Protein AF-A0A9W6TFZ6-F1 (afdb_monomer)

Mean predicted aligned error: 15.13 Å

InterPro domains:
  IPR000719 Protein kinase domain [PF00069] (126-249)
  IPR000719 Protein kinase domain [PS50011] (1-336)
  IPR000719 Protein kinase domain [SM00220] (88-298)
  IPR011009 Protein kinase-like domain superfamily [SSF56112] (89-309)
  IPR015661 Mitotic spindle checkpoint protein Bub1/Mad3 [PTHR14030] (100-315)

Sequence (336 aa):
MVQSSEKDSASRVDRSTTVAVSAMELDPYTFENRQKLILDRRVDWYLCSRPDAVRLHSQKLPRFPNNNPAKRKLRKPIPIKISDALTIELVGVLGAGSFAYVFSAKIIDQDRNSTEYKAVKLGIAFPEVLAVYYGIKMLRCIELLHRAQVLHGDIKPDNWLMTPGNPTLELSINQGPSYAEDFQGGDLILTDYGRSIDLSVYPDGTTFKGNCHAKGFQSVEMLTHRPWTHQIDTFAFCGTMHCMLFGKYMEVKLRRNPNGVPHWGIVGQFKRYWQVDMWKDLFDALLNVKSCSEQPSLPDLRRRLENYLLSDQGRQKVRSPLVNVASLLLTYGLLG

Organism: NCBI:txid2077276

Foldseek 3Di:
DDDDDDDDDDDPPPPPPPPPDPFDAAALLDPVNLVCVCPDVVVVVVVVVCPVPDDDDPDDDDADPPDDLVWFFDPAWDWDDLDPFWIKTFGGFPDDDPQKTWTFIWIGGNVVRDIDTDTDIQQDQADLLLLLVVLLLLLVVLVVCVVQQKDQLDQALQQKAWAFDDLVVPPDPDDDDDPRDADRLTHIDGHDSSSMDRRVVDDPPHWYFEANPPVLQGALCNVVRHTADSLSSLSSSVQRSCCNRPSDGWDKDWDADPVRDTFIDTPDDDDPPDPRVLNRVSRRQSRCQPDNVRHDDSVVNSVSSVCVCVVDVVSVPPGDPSSSSVNCNSNRRRPD

Structure (mmCIF, N/CA/C/O backbone):
data_AF-A0A9W6TFZ6-F1
#
_entry.id   AF-A0A9W6TFZ6-F1
#
loop_
_atom_site.group_PDB
_atom_site.id
_atom_site.type_symbol
_atom_site.label_atom_id
_atom_site.label_alt_id
_atom_site.label_comp_id
_atom_site.label_asym_id
_atom_site.label_entity_id
_atom_site.label_seq_id
_atom_site.pdbx_PDB_ins_code
_atom_site.Cartn_x
_atom_site.Cartn_y
_atom_site.Cartn_z
_atom_site.occupancy
_atom_site.B_iso_or_equiv
_atom_site.auth_seq_id
_atom_site.auth_comp_id
_atom_site.auth_asym_id
_atom_site.auth_atom_id
_atom_site.pdbx_PDB_model_num
ATOM 1 N N . MET A 1 1 ? -70.483 -6.709 48.011 1.00 41.25 1 MET A N 1
ATOM 2 C CA . MET A 1 1 ? -69.391 -7.656 47.713 1.00 41.25 1 MET A CA 1
ATOM 3 C C . MET A 1 1 ? -69.473 -8.001 46.234 1.00 41.25 1 MET A C 1
ATOM 5 O O . MET A 1 1 ? -70.241 -8.879 45.904 1.00 41.25 1 MET A O 1
ATOM 9 N N . VAL A 1 2 ? -68.810 -7.217 45.379 1.00 31.22 2 VAL A N 1
ATOM 10 C CA . VAL A 1 2 ? -68.238 -7.547 44.054 1.00 31.22 2 VAL A CA 1
ATOM 11 C C . VAL A 1 2 ? -67.511 -6.263 43.636 1.00 31.22 2 VAL A C 1
ATOM 13 O O . VAL A 1 2 ? -68.137 -5.231 43.417 1.00 31.22 2 VAL A O 1
ATOM 16 N N . GLN A 1 3 ? -66.181 -6.316 43.645 1.00 31.17 3 GLN A N 1
ATOM 17 C CA . GLN A 1 3 ? -65.300 -5.330 43.024 1.00 31.17 3 GLN A CA 1
ATOM 18 C C . GLN A 1 3 ? -65.291 -5.597 41.512 1.00 31.17 3 GLN A C 1
ATOM 20 O O . GLN A 1 3 ? -65.111 -6.744 41.107 1.00 31.17 3 GLN A O 1
ATOM 25 N N . SER A 1 4 ? -65.442 -4.567 40.680 1.00 31.08 4 SER A N 1
ATOM 26 C CA . SER A 1 4 ? -65.096 -4.644 39.257 1.00 31.08 4 SER A CA 1
ATOM 27 C C . SER A 1 4 ? -64.320 -3.393 38.864 1.00 31.08 4 SER A C 1
ATOM 29 O O . SER A 1 4 ? -64.865 -2.293 38.808 1.00 31.08 4 SER A O 1
ATOM 31 N N . SER A 1 5 ? -63.028 -3.617 38.667 1.00 33.06 5 SER A N 1
ATOM 32 C CA . SER A 1 5 ? -61.968 -2.689 38.301 1.00 33.06 5 SER A CA 1
ATOM 33 C C . SER A 1 5 ? -62.149 -2.083 36.909 1.00 33.06 5 SER A C 1
ATOM 35 O O . SER A 1 5 ? -62.541 -2.771 35.963 1.00 33.06 5 SER A O 1
ATOM 37 N N . GLU A 1 6 ? -61.787 -0.807 36.811 1.00 33.56 6 GLU A N 1
ATOM 38 C CA . GLU A 1 6 ? -61.659 -0.013 35.592 1.00 33.56 6 GLU A CA 1
ATOM 39 C C . GLU A 1 6 ? -60.726 -0.676 34.564 1.00 33.56 6 GLU A C 1
ATOM 41 O O . GLU A 1 6 ? -59.678 -1.235 34.893 1.00 33.56 6 GLU A O 1
ATOM 46 N N . LYS A 1 7 ? -61.137 -0.618 33.292 1.00 32.62 7 LYS A N 1
ATOM 47 C CA . LYS A 1 7 ? -60.325 -0.984 32.130 1.00 32.62 7 LYS A CA 1
ATOM 48 C C . LYS A 1 7 ? -59.479 0.221 31.728 1.00 32.62 7 LYS A C 1
ATOM 50 O O . LYS A 1 7 ? -59.990 1.097 31.038 1.00 32.62 7 LYS A O 1
ATOM 55 N N . ASP A 1 8 ? -58.195 0.197 32.065 1.00 33.81 8 ASP A N 1
ATOM 56 C CA . ASP A 1 8 ? -57.187 1.014 31.390 1.00 33.81 8 ASP A CA 1
ATOM 57 C C . ASP A 1 8 ? -56.483 0.180 30.314 1.00 33.81 8 ASP A C 1
ATOM 59 O O . ASP A 1 8 ? -55.818 -0.826 30.574 1.00 33.81 8 ASP A O 1
ATOM 63 N N . SER A 1 9 ? -56.671 0.593 29.063 1.00 34.69 9 SER A N 1
ATOM 64 C CA . SER A 1 9 ? -56.010 0.042 27.886 1.00 34.69 9 SER A CA 1
ATOM 65 C C . SER A 1 9 ? -54.592 0.605 27.767 1.00 34.69 9 SER A C 1
ATOM 67 O O . SER A 1 9 ? -54.379 1.629 27.120 1.00 34.69 9 SER A O 1
ATOM 69 N N . ALA A 1 10 ? -53.614 -0.076 28.363 1.00 33.22 10 ALA A N 1
ATOM 70 C CA . ALA A 1 10 ? -52.199 0.165 28.095 1.00 33.22 10 ALA A CA 1
ATOM 71 C C . ALA A 1 10 ? -51.698 -0.803 27.011 1.00 33.22 10 ALA A C 1
ATOM 73 O O . ALA A 1 10 ? -51.699 -2.026 27.176 1.00 33.22 10 ALA A O 1
ATOM 74 N N . SER A 1 11 ? -51.282 -0.238 25.880 1.00 33.62 11 SER A N 1
ATOM 75 C CA . SER A 1 11 ? -50.650 -0.928 24.761 1.00 33.62 11 SER A CA 1
ATOM 76 C C . SER A 1 11 ? -49.354 -1.621 25.202 1.00 33.62 11 SER A C 1
ATOM 78 O O . SER A 1 11 ? -48.378 -0.986 25.601 1.00 33.62 11 SER A O 1
ATOM 80 N N . ARG A 1 12 ? -49.323 -2.955 25.104 1.00 31.80 12 ARG A N 1
ATOM 81 C CA . ARG A 1 12 ? -48.085 -3.739 25.184 1.00 31.80 12 ARG A CA 1
ATOM 82 C C . ARG A 1 12 ? -47.253 -3.461 23.935 1.00 31.80 12 ARG A C 1
ATOM 84 O O . ARG A 1 12 ? -47.465 -4.070 22.892 1.00 31.80 12 ARG A O 1
ATOM 91 N N . VAL A 1 13 ? -46.313 -2.527 24.049 1.00 35.62 13 VAL A N 1
ATOM 92 C CA . VAL A 1 13 ? -45.173 -2.439 23.135 1.00 35.62 13 VAL A CA 1
ATOM 93 C C . VAL A 1 13 ? -44.277 -3.632 23.443 1.00 35.62 13 VAL A C 1
ATOM 95 O O . VAL A 1 13 ? -43.650 -3.698 24.501 1.00 35.62 13 VAL A O 1
ATOM 98 N N . ASP A 1 14 ? -44.282 -4.595 22.532 1.00 32.72 14 ASP A N 1
ATOM 99 C CA . ASP A 1 14 ? -43.438 -5.778 22.575 1.00 32.72 14 ASP A CA 1
ATOM 100 C C . ASP A 1 14 ? -41.975 -5.338 22.414 1.00 32.72 14 ASP A C 1
ATOM 102 O O . ASP A 1 14 ? -41.509 -5.001 21.322 1.00 32.72 14 ASP A O 1
ATOM 106 N N . ARG A 1 15 ? -41.246 -5.239 23.532 1.00 36.38 15 ARG A N 1
ATOM 107 C CA . ARG A 1 15 ? -39.793 -5.054 23.517 1.00 36.38 15 ARG A CA 1
ATOM 108 C C . ARG A 1 15 ? -39.172 -6.386 23.115 1.00 36.38 15 ARG A C 1
ATOM 110 O O . ARG A 1 15 ? -38.730 -7.155 23.962 1.00 36.38 15 ARG A O 1
ATOM 117 N N . SER A 1 16 ? -39.118 -6.620 21.807 1.00 36.44 16 SER A N 1
ATOM 118 C CA . SER A 1 16 ? -38.185 -7.561 21.199 1.00 36.44 16 SER A CA 1
ATOM 119 C C . SER A 1 16 ? -36.771 -7.118 21.566 1.00 36.44 16 SER A C 1
ATOM 121 O O . SER A 1 16 ? -36.191 -6.231 20.937 1.00 36.44 16 SER A O 1
ATOM 123 N N . THR A 1 17 ? -36.223 -7.714 22.620 1.00 35.50 17 THR A N 1
ATOM 124 C CA . THR A 1 17 ? -34.812 -7.629 22.978 1.00 35.50 17 THR A CA 1
ATOM 125 C C . THR A 1 17 ? -34.019 -8.300 21.860 1.00 35.50 17 THR A C 1
ATOM 127 O O . THR A 1 17 ? -33.779 -9.505 21.882 1.00 35.50 17 THR A O 1
ATOM 130 N N . THR A 1 18 ? -33.637 -7.530 20.842 1.00 35.88 18 THR A N 1
ATOM 131 C CA . THR A 1 18 ? -32.596 -7.927 19.895 1.00 35.88 18 THR A CA 1
ATOM 132 C C . THR A 1 18 ? -31.315 -8.109 20.694 1.00 35.88 18 THR A C 1
ATOM 134 O O . THR A 1 18 ? -30.636 -7.139 21.031 1.00 35.88 18 THR A O 1
ATOM 137 N N . VAL A 1 19 ? -31.020 -9.355 21.063 1.00 38.22 19 VAL A N 1
ATOM 138 C CA . VAL A 1 19 ? -29.718 -9.741 21.597 1.00 38.22 19 VAL A CA 1
ATOM 139 C C . VAL A 1 19 ? -28.714 -9.423 20.498 1.00 38.22 19 VAL A C 1
ATOM 141 O O . VAL A 1 19 ? -28.714 -10.068 19.451 1.00 38.22 19 VAL A O 1
ATOM 144 N N . ALA A 1 20 ? -27.915 -8.376 20.702 1.00 38.22 20 ALA A N 1
ATOM 145 C CA . ALA A 1 20 ? -26.808 -8.052 19.820 1.00 38.22 20 ALA A CA 1
ATOM 146 C C . ALA A 1 20 ? -25.883 -9.271 19.787 1.00 38.22 20 ALA A C 1
ATOM 148 O O . ALA A 1 20 ? -25.256 -9.612 20.792 1.00 38.22 20 ALA A O 1
ATOM 149 N N . VAL A 1 21 ? -25.861 -9.968 18.652 1.00 39.66 21 VAL A N 1
ATOM 150 C CA . VAL A 1 21 ? -24.919 -11.057 18.417 1.00 39.66 21 VAL A CA 1
ATOM 151 C C . VAL A 1 21 ? -23.529 -10.438 18.530 1.00 39.66 21 VAL A C 1
ATOM 153 O O . VAL A 1 21 ? -23.184 -9.540 17.764 1.00 39.66 21 VAL A O 1
ATOM 156 N N . SER A 1 22 ? -22.769 -10.855 19.545 1.00 44.56 22 SER A N 1
ATOM 157 C CA . SER A 1 22 ? -21.373 -10.454 19.719 1.00 44.56 22 SER A CA 1
ATOM 158 C C . SER A 1 22 ? -20.637 -10.702 18.410 1.00 44.56 22 SER A C 1
ATOM 160 O O . SER A 1 22 ? -20.640 -11.836 17.928 1.00 44.56 22 SER A O 1
ATOM 162 N N . ALA A 1 23 ? -20.015 -9.662 17.847 1.00 47.59 23 ALA A N 1
ATOM 163 C CA . ALA A 1 23 ? -19.162 -9.803 16.675 1.00 47.59 23 ALA A CA 1
ATOM 164 C C . ALA A 1 23 ? -18.163 -10.941 16.930 1.00 47.59 23 ALA A C 1
ATOM 166 O O . ALA A 1 23 ? -17.512 -10.988 17.977 1.00 47.59 23 ALA A O 1
ATOM 167 N N . MET A 1 24 ? -18.114 -11.909 16.017 1.00 51.06 24 MET A N 1
ATOM 168 C CA . MET A 1 24 ? -17.231 -13.060 16.143 1.00 51.06 24 MET A CA 1
ATOM 169 C C . MET A 1 24 ? -15.790 -12.567 15.953 1.00 51.06 24 MET A C 1
ATOM 171 O O . MET A 1 24 ? -15.443 -12.111 14.868 1.00 51.06 24 MET A O 1
ATOM 175 N N . GLU A 1 25 ? -14.969 -12.599 17.007 1.00 56.62 25 GLU A N 1
ATOM 176 C CA . GLU A 1 25 ? -13.542 -12.256 16.933 1.00 56.62 25 GLU A CA 1
ATOM 177 C C . GLU A 1 25 ? -12.740 -13.505 16.532 1.00 56.62 25 GLU A C 1
ATOM 179 O O . GLU A 1 25 ? -12.738 -14.509 17.246 1.00 56.62 25 GLU A O 1
ATOM 184 N N . LEU A 1 26 ? -12.050 -13.454 15.389 1.00 66.94 26 LEU A N 1
ATOM 185 C CA . LEU A 1 26 ? -11.209 -14.546 14.881 1.00 66.94 26 LEU A CA 1
ATOM 186 C C . LEU A 1 26 ? -9.767 -14.071 14.657 1.00 66.94 26 LEU A C 1
ATOM 188 O O . LEU A 1 26 ? -9.549 -12.957 14.179 1.00 66.94 26 LEU A O 1
ATOM 192 N N . ASP A 1 27 ? -8.791 -14.936 14.955 1.00 70.06 27 ASP A N 1
ATOM 193 C CA . ASP A 1 27 ? -7.376 -14.718 14.621 1.00 70.06 27 ASP A CA 1
ATOM 194 C C . ASP A 1 27 ? -6.969 -15.574 13.403 1.00 70.06 27 ASP A C 1
ATOM 196 O O . ASP A 1 27 ? -6.752 -16.787 13.540 1.00 70.06 27 ASP A O 1
ATOM 200 N N . PRO A 1 28 ? -6.848 -14.981 12.200 1.00 61.31 28 PRO A N 1
ATOM 201 C CA . PRO A 1 28 ? -6.508 -15.710 10.977 1.00 61.31 28 PRO A CA 1
ATOM 202 C C . PRO A 1 28 ? -5.023 -16.107 10.895 1.00 61.31 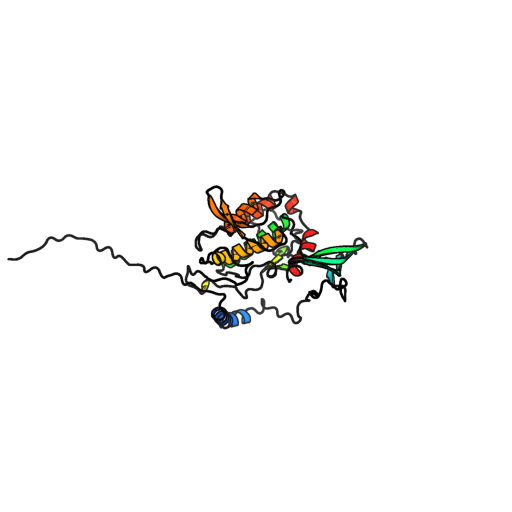28 PRO A C 1
ATOM 204 O O . PRO A 1 28 ? -4.619 -16.823 9.977 1.00 61.31 28 PRO A O 1
ATOM 207 N N . TYR A 1 29 ? -4.181 -15.654 11.830 1.00 65.50 29 TYR A N 1
ATOM 208 C CA . TYR A 1 29 ? -2.749 -15.960 11.846 1.00 65.50 29 TYR A CA 1
ATOM 209 C C . TYR A 1 29 ? -2.400 -17.209 12.654 1.00 65.50 29 TYR A C 1
ATOM 211 O O . TYR A 1 29 ? -1.262 -17.675 12.572 1.00 65.50 29 TYR A O 1
ATOM 219 N N . THR A 1 30 ? -3.365 -17.793 13.366 1.00 71.38 30 THR A N 1
ATOM 220 C CA . THR A 1 30 ? -3.173 -19.071 14.064 1.00 71.38 30 THR A CA 1
ATOM 221 C C . THR A 1 30 ? -2.958 -20.221 13.080 1.00 71.38 30 THR A C 1
ATOM 223 O O . THR A 1 30 ? -3.511 -20.248 11.973 1.00 71.38 30 THR A O 1
ATOM 226 N N . PHE A 1 31 ? -2.133 -21.189 13.484 1.00 68.94 31 PHE A N 1
ATOM 227 C CA . PHE A 1 31 ? -1.835 -22.367 12.673 1.00 68.94 31 PHE A CA 1
ATOM 228 C C . PHE A 1 31 ? -3.111 -23.159 12.359 1.00 68.94 31 PHE A C 1
ATOM 230 O O . PHE A 1 31 ? -3.343 -23.525 11.207 1.00 68.94 31 PHE A O 1
ATOM 237 N N . GLU A 1 32 ? -3.973 -23.351 13.359 1.00 70.75 32 GLU A N 1
ATOM 238 C CA . GLU A 1 32 ? -5.215 -24.111 13.243 1.00 70.75 32 GLU A CA 1
ATOM 239 C C . GLU A 1 32 ? -6.179 -23.492 12.222 1.00 70.75 32 GLU A C 1
ATOM 241 O O . GLU A 1 32 ? -6.766 -24.214 11.412 1.00 70.75 32 GLU A O 1
ATOM 246 N N . ASN A 1 33 ? -6.329 -22.162 12.215 1.00 68.69 33 ASN A N 1
ATOM 247 C CA . ASN A 1 33 ? -7.222 -21.491 11.268 1.00 68.69 33 ASN A CA 1
ATOM 248 C C . ASN A 1 33 ? -6.676 -21.548 9.839 1.00 68.69 33 ASN A C 1
ATOM 250 O O . ASN A 1 33 ? -7.433 -21.825 8.908 1.00 68.69 33 ASN A O 1
ATOM 254 N N . ARG A 1 34 ? -5.360 -21.384 9.655 1.00 66.69 34 ARG A N 1
ATOM 255 C CA . ARG A 1 34 ? -4.724 -21.529 8.335 1.00 66.69 34 ARG A CA 1
ATOM 256 C C . ARG A 1 34 ? -4.835 -22.944 7.788 1.00 66.69 34 ARG A C 1
ATOM 258 O O . ARG A 1 34 ? -5.139 -23.119 6.612 1.00 66.69 34 ARG A O 1
ATOM 265 N N . GLN A 1 35 ? -4.614 -23.950 8.632 1.00 69.50 35 GLN A N 1
ATOM 266 C CA . GLN A 1 35 ? -4.729 -25.347 8.228 1.00 69.50 35 GLN A CA 1
ATOM 267 C C . GLN A 1 35 ? -6.156 -25.674 7.776 1.00 69.50 35 GLN A C 1
ATOM 269 O O . GLN A 1 35 ? -6.332 -26.293 6.731 1.00 69.50 35 GLN A O 1
ATOM 274 N N . LYS A 1 36 ? -7.176 -25.215 8.513 1.00 71.19 36 LYS A N 1
ATOM 275 C CA . LYS A 1 36 ? -8.582 -25.395 8.119 1.00 71.19 36 LYS A CA 1
ATOM 276 C C . LYS A 1 36 ? -8.911 -24.734 6.783 1.00 71.19 36 LYS A C 1
ATOM 278 O O . LYS A 1 36 ? -9.636 -25.328 5.997 1.00 71.19 36 LYS A O 1
ATOM 283 N N . LEU A 1 37 ? -8.378 -23.538 6.531 1.00 65.69 37 LEU A N 1
ATOM 284 C CA . LEU A 1 37 ? -8.647 -22.783 5.307 1.00 65.69 37 LEU A CA 1
ATOM 285 C C . LEU A 1 37 ? -7.993 -23.433 4.076 1.00 65.69 37 LEU A C 1
ATOM 287 O O . LEU A 1 37 ? -8.627 -23.528 3.033 1.00 65.69 37 LEU A O 1
ATOM 291 N N . ILE A 1 38 ? -6.763 -23.946 4.208 1.00 63.28 38 ILE A N 1
ATOM 292 C CA . ILE A 1 38 ? -6.053 -24.647 3.120 1.00 63.28 38 ILE A CA 1
ATOM 293 C C . ILE A 1 38 ? -6.674 -26.017 2.821 1.00 63.28 38 ILE A C 1
ATOM 295 O O . ILE A 1 38 ? -6.724 -26.421 1.666 1.00 63.28 38 ILE A O 1
ATOM 299 N N . LEU A 1 39 ? -7.136 -26.738 3.847 1.00 70.50 39 LEU A N 1
ATOM 300 C CA . LEU A 1 39 ? -7.769 -28.054 3.688 1.00 70.50 39 LEU A CA 1
ATOM 301 C C . LEU A 1 39 ? -9.250 -27.969 3.278 1.00 70.50 39 LEU A C 1
ATOM 303 O O . LEU A 1 39 ? -9.933 -28.995 3.211 1.00 70.50 39 LEU A O 1
ATOM 307 N N . ASP A 1 40 ? -9.771 -26.765 3.041 1.00 75.50 40 ASP A N 1
ATOM 308 C CA . ASP A 1 40 ? -11.150 -26.580 2.623 1.00 75.50 40 ASP A CA 1
ATOM 309 C C . ASP A 1 40 ? -11.339 -27.057 1.177 1.00 75.50 40 ASP A C 1
ATOM 311 O O . ASP A 1 40 ? -10.711 -26.558 0.243 1.00 75.50 40 ASP A O 1
ATOM 315 N N . ARG A 1 41 ? -12.269 -27.995 0.968 1.00 75.38 41 ARG A N 1
ATOM 316 C CA . ARG A 1 41 ? -12.569 -28.562 -0.359 1.00 75.38 41 ARG A CA 1
ATOM 317 C C . ARG A 1 41 ? -12.979 -27.517 -1.401 1.00 75.38 41 ARG A C 1
ATOM 319 O O . ARG A 1 41 ? -12.886 -27.789 -2.596 1.00 75.38 41 ARG A O 1
ATOM 326 N N . ARG A 1 42 ? -13.450 -26.339 -0.981 1.00 71.38 42 ARG A N 1
ATOM 327 C CA . ARG A 1 42 ? -13.760 -25.226 -1.889 1.00 71.38 42 ARG A CA 1
ATOM 328 C C . ARG A 1 42 ? -12.496 -24.657 -2.529 1.00 71.38 42 ARG A C 1
ATOM 330 O O . ARG A 1 42 ? -12.546 -24.277 -3.695 1.00 71.38 42 ARG A O 1
ATOM 337 N N . VAL A 1 43 ? -11.377 -24.646 -1.803 1.00 64.44 43 VAL A N 1
ATOM 338 C CA . VAL A 1 43 ? -10.070 -24.232 -2.330 1.00 64.44 43 VAL A CA 1
ATOM 339 C C . VAL A 1 43 ? -9.597 -25.232 -3.382 1.00 64.44 43 VAL A C 1
ATOM 341 O O . VAL A 1 43 ? -9.247 -24.815 -4.484 1.00 64.44 43 VAL A O 1
ATOM 344 N N . ASP A 1 44 ? -9.688 -26.536 -3.099 1.00 66.69 44 ASP A N 1
ATOM 345 C CA . ASP A 1 44 ? -9.363 -27.589 -4.074 1.00 66.69 44 ASP A CA 1
ATOM 346 C C . ASP A 1 44 ? -10.197 -27.444 -5.353 1.00 66.69 44 ASP A C 1
ATOM 348 O O . ASP A 1 44 ? -9.661 -27.410 -6.462 1.00 66.69 44 ASP A O 1
ATOM 352 N N . TRP A 1 45 ? -11.517 -27.296 -5.205 1.00 70.50 45 TRP A N 1
ATOM 353 C CA . TRP A 1 45 ? -12.424 -27.127 -6.337 1.00 70.50 45 TRP A CA 1
ATOM 354 C C . TRP A 1 45 ? -12.102 -25.868 -7.148 1.00 70.50 45 TRP A C 1
ATOM 356 O O . TRP A 1 45 ? -12.013 -25.936 -8.375 1.00 70.50 45 TRP A O 1
ATOM 366 N N . TYR A 1 46 ? -11.867 -24.736 -6.477 1.00 65.69 46 TYR A N 1
ATOM 367 C CA . TYR A 1 46 ? -11.512 -23.482 -7.135 1.00 65.69 46 TYR A CA 1
ATOM 368 C C . TYR A 1 46 ? -10.214 -23.617 -7.938 1.00 65.69 46 TYR A C 1
ATOM 370 O O . TYR A 1 46 ? -10.199 -23.290 -9.127 1.00 65.69 46 TYR A O 1
ATOM 378 N N . LEU A 1 47 ? -9.152 -24.164 -7.335 1.00 59.28 47 LEU A N 1
ATOM 379 C CA . LEU A 1 47 ? -7.860 -24.360 -7.999 1.00 59.28 47 LEU A CA 1
ATOM 380 C C . LEU A 1 47 ? -7.971 -25.305 -9.204 1.00 59.28 47 LEU A C 1
ATOM 382 O O . LEU A 1 47 ? -7.398 -25.022 -10.255 1.00 59.28 47 LEU A O 1
ATOM 386 N N . CYS A 1 48 ? -8.749 -26.385 -9.093 1.00 62.16 48 CYS A N 1
ATOM 387 C CA . CYS A 1 48 ? -9.007 -27.300 -10.207 1.00 62.16 48 CYS A CA 1
ATOM 388 C C . CYS A 1 48 ? -9.878 -26.680 -11.313 1.00 62.16 48 CYS A C 1
ATOM 390 O O . CYS A 1 48 ? -9.736 -27.047 -12.478 1.00 62.16 48 CYS A O 1
ATOM 392 N N . SER A 1 49 ? -10.763 -25.738 -10.973 1.00 63.09 49 SER A N 1
ATOM 393 C CA . SER A 1 49 ? -11.661 -25.068 -11.925 1.00 63.09 49 SER A CA 1
ATOM 394 C C . SER A 1 49 ? -11.007 -23.931 -12.722 1.00 63.09 49 SER A C 1
ATOM 396 O O . SER A 1 49 ? -11.611 -23.436 -13.673 1.00 63.09 49 SER A O 1
ATOM 398 N N . ARG A 1 50 ? -9.779 -23.519 -12.361 1.00 54.47 50 ARG A N 1
ATOM 399 C CA . ARG A 1 50 ? -9.057 -22.387 -12.972 1.00 54.47 50 ARG A CA 1
ATOM 400 C C . ARG A 1 50 ? -7.715 -22.780 -13.620 1.00 54.47 50 ARG A C 1
ATOM 402 O O . ARG A 1 50 ? -6.670 -22.227 -13.256 1.00 54.47 50 ARG A O 1
ATOM 409 N N . PRO A 1 51 ? -7.700 -23.689 -14.618 1.00 51.28 51 PRO A N 1
ATOM 410 C CA . PRO A 1 51 ? -6.476 -24.042 -15.348 1.00 51.28 51 PRO A CA 1
ATOM 411 C C . PRO A 1 51 ? -5.894 -22.862 -16.151 1.00 51.28 51 PRO A C 1
ATOM 413 O O . PRO A 1 51 ? -4.731 -22.893 -16.543 1.00 51.28 51 PRO A O 1
ATOM 416 N N . ASP A 1 52 ? -6.684 -21.808 -16.374 1.00 45.72 52 ASP A N 1
ATOM 417 C CA . ASP A 1 52 ? -6.290 -20.538 -16.988 1.00 45.72 52 ASP A CA 1
ATOM 418 C C . ASP A 1 52 ? -5.473 -19.629 -16.047 1.00 45.72 52 ASP A C 1
ATOM 420 O O . ASP A 1 52 ? -4.645 -18.842 -16.515 1.00 45.72 52 ASP A O 1
ATOM 424 N N . ALA A 1 53 ? -5.688 -19.739 -14.731 1.00 39.62 53 ALA A N 1
ATOM 425 C CA . ALA A 1 53 ? -5.100 -18.855 -13.721 1.00 39.62 53 ALA A CA 1
ATOM 426 C C . ALA A 1 53 ? -3.936 -19.496 -12.947 1.00 39.62 53 ALA A C 1
ATOM 428 O O . ALA A 1 53 ? -3.106 -18.784 -12.379 1.00 39.62 53 ALA A O 1
ATOM 429 N N . VAL A 1 54 ? -3.835 -20.829 -12.939 1.00 39.03 54 VAL A N 1
ATOM 430 C CA . VAL A 1 54 ? -2.757 -21.559 -12.256 1.00 39.03 54 VAL A CA 1
ATOM 431 C C . VAL A 1 54 ? -1.651 -21.904 -13.253 1.00 39.03 54 VAL A C 1
ATOM 433 O O . VAL A 1 54 ? -1.743 -22.865 -14.013 1.00 39.03 54 VAL A O 1
ATOM 436 N N . ARG A 1 55 ? -0.563 -21.124 -13.243 1.00 45.03 55 ARG A N 1
ATOM 437 C CA . ARG A 1 55 ? 0.639 -21.411 -14.043 1.00 45.03 55 ARG A CA 1
ATOM 438 C C . ARG A 1 55 ? 1.701 -22.098 -13.192 1.00 45.03 55 ARG A C 1
ATOM 440 O O . ARG A 1 55 ? 2.328 -21.474 -12.339 1.00 45.03 55 ARG A O 1
ATOM 447 N N . LEU A 1 56 ? 1.942 -23.379 -13.460 1.00 42.28 56 LEU A N 1
ATOM 448 C CA . LEU A 1 56 ? 3.076 -24.103 -12.893 1.00 42.28 56 LEU A CA 1
ATOM 449 C C . LEU A 1 56 ? 4.338 -23.774 -13.700 1.00 42.28 56 LEU A C 1
ATOM 451 O O . LEU A 1 56 ? 4.500 -24.219 -14.836 1.00 42.28 56 LEU A O 1
ATOM 455 N N . HIS A 1 57 ? 5.250 -22.999 -13.119 1.00 41.69 57 HIS A N 1
ATOM 456 C CA . HIS A 1 57 ? 6.557 -22.782 -13.730 1.00 41.69 57 HIS A CA 1
ATOM 457 C C . HIS A 1 57 ? 7.426 -24.034 -13.554 1.00 41.69 57 HIS A C 1
ATOM 459 O O . HIS A 1 57 ? 7.727 -24.441 -12.434 1.00 41.69 57 HIS A O 1
ATOM 465 N N . SER A 1 58 ? 7.859 -24.632 -14.667 1.00 42.72 58 SER A N 1
ATOM 466 C CA . SER A 1 58 ? 8.702 -25.841 -14.682 1.00 42.72 58 SER A CA 1
ATOM 467 C C . SER A 1 58 ? 10.118 -25.619 -14.134 1.00 42.72 58 SER A C 1
ATOM 469 O O . SER A 1 58 ? 10.847 -26.577 -13.885 1.00 42.72 58 SER A O 1
ATOM 471 N N . GLN A 1 59 ? 10.519 -24.362 -13.934 1.00 40.94 59 GLN A N 1
ATOM 472 C CA . GLN A 1 59 ? 11.832 -23.970 -13.436 1.00 40.94 59 GLN A CA 1
ATOM 473 C C . GLN A 1 59 ? 11.682 -22.980 -12.279 1.00 40.94 59 GLN A C 1
ATOM 475 O O . GLN A 1 59 ? 10.797 -22.123 -12.288 1.00 40.94 59 GLN A O 1
ATOM 480 N N . LYS A 1 60 ? 12.575 -23.066 -11.284 1.00 44.25 60 LYS A N 1
ATOM 481 C CA . LYS A 1 60 ? 12.674 -22.037 -10.241 1.00 44.25 60 LYS A CA 1
ATOM 482 C C . LYS A 1 60 ? 13.001 -20.695 -10.895 1.00 44.25 60 LYS A C 1
ATOM 484 O O . LYS A 1 60 ? 13.930 -20.626 -11.698 1.00 44.25 60 LYS A O 1
ATOM 489 N N . LEU A 1 61 ? 12.289 -19.638 -10.499 1.00 41.91 61 LEU A N 1
ATOM 490 C CA . LEU A 1 61 ? 12.645 -18.269 -10.873 1.00 41.91 61 LEU A CA 1
ATOM 491 C C . LEU A 1 61 ? 14.123 -18.004 -10.527 1.00 41.91 61 LEU A C 1
ATOM 493 O O . LEU A 1 61 ? 14.594 -18.462 -9.474 1.00 41.91 61 LEU A O 1
ATOM 497 N N . PRO A 1 62 ? 14.872 -17.299 -11.394 1.00 45.44 62 PRO A N 1
ATOM 498 C CA . PRO A 1 62 ? 16.276 -17.007 -11.153 1.00 45.44 62 PRO A CA 1
ATOM 499 C C . PRO A 1 62 ? 16.420 -16.221 -9.847 1.00 45.44 62 PRO A C 1
ATOM 501 O O . PRO A 1 62 ? 15.904 -15.116 -9.703 1.00 45.44 62 PRO A O 1
ATOM 504 N N . ARG A 1 63 ? 17.120 -16.809 -8.873 1.00 46.12 63 ARG A N 1
ATOM 505 C CA . ARG A 1 63 ? 17.464 -16.132 -7.619 1.00 46.12 63 ARG A CA 1
ATOM 506 C C . ARG A 1 63 ? 18.719 -15.300 -7.838 1.00 46.12 63 ARG A C 1
ATOM 508 O O . ARG A 1 63 ? 19.734 -15.833 -8.293 1.00 46.12 63 ARG A O 1
ATOM 515 N N . PHE A 1 64 ? 18.675 -14.022 -7.475 1.00 50.12 64 PHE A N 1
ATOM 516 C CA . PHE A 1 64 ? 19.885 -13.208 -7.448 1.00 50.12 64 PHE A CA 1
ATOM 517 C C . PHE A 1 64 ? 20.821 -13.729 -6.349 1.00 50.12 64 PHE A C 1
ATOM 519 O O . PHE A 1 64 ? 20.347 -14.178 -5.300 1.00 50.12 64 PHE A O 1
ATOM 526 N N . PRO A 1 65 ? 22.149 -13.730 -6.565 1.00 51.56 65 PRO A N 1
ATOM 527 C CA . PRO A 1 65 ? 23.090 -14.197 -5.558 1.00 51.56 65 PRO A CA 1
ATOM 528 C C . PRO A 1 65 ? 23.045 -13.290 -4.322 1.00 51.56 65 PRO A C 1
ATOM 530 O O . PRO A 1 65 ? 23.668 -12.236 -4.296 1.00 51.56 65 PRO A O 1
ATOM 533 N N . ASN A 1 66 ? 22.337 -13.733 -3.283 1.00 49.72 66 ASN A N 1
ATOM 534 C CA . ASN A 1 66 ? 22.221 -13.037 -1.996 1.00 49.72 66 ASN A CA 1
ATOM 535 C C . ASN A 1 66 ? 23.445 -13.280 -1.080 1.00 49.72 66 ASN A C 1
ATOM 537 O O . ASN A 1 66 ? 23.485 -12.877 0.079 1.00 49.72 66 ASN A O 1
ATOM 541 N N . ASN A 1 67 ? 24.471 -13.980 -1.583 1.00 46.88 67 ASN A N 1
ATOM 542 C CA . ASN A 1 67 ? 25.531 -14.527 -0.744 1.00 46.88 67 ASN A CA 1
ATOM 543 C C . ASN A 1 67 ? 26.832 -13.722 -0.851 1.00 46.88 67 ASN A C 1
ATOM 545 O O . ASN A 1 67 ? 27.691 -13.986 -1.693 1.00 46.88 67 ASN A O 1
ATOM 549 N N . ASN A 1 68 ? 26.979 -12.843 0.141 1.00 50.34 68 ASN A N 1
ATOM 550 C CA . ASN A 1 68 ? 28.210 -12.258 0.669 1.00 50.34 68 ASN A CA 1
ATOM 551 C C . ASN A 1 68 ? 28.764 -11.009 -0.068 1.00 50.34 68 ASN A C 1
ATOM 553 O O . ASN A 1 68 ? 29.491 -11.150 -1.057 1.00 50.34 68 ASN A O 1
ATOM 557 N N . PRO A 1 69 ? 28.538 -9.784 0.464 1.00 52.50 69 PRO A N 1
ATOM 558 C CA . PRO A 1 69 ? 29.081 -8.536 -0.091 1.00 52.50 69 PRO A CA 1
ATOM 559 C C . PRO A 1 69 ? 30.621 -8.459 -0.086 1.00 52.50 69 PRO A C 1
ATOM 561 O O . PRO A 1 69 ? 31.192 -7.560 -0.702 1.00 52.50 69 PRO A O 1
ATOM 564 N N . ALA A 1 70 ? 31.323 -9.410 0.545 1.00 52.88 70 ALA A N 1
ATOM 565 C CA . ALA A 1 70 ? 32.780 -9.509 0.463 1.00 52.88 70 ALA A CA 1
ATOM 566 C C . ALA A 1 70 ? 33.287 -9.914 -0.938 1.00 52.88 70 ALA A C 1
ATOM 568 O O . ALA A 1 70 ? 34.420 -9.593 -1.302 1.00 52.88 70 ALA A O 1
ATOM 569 N N . LYS A 1 71 ? 32.470 -10.593 -1.760 1.00 56.03 71 LYS A N 1
ATOM 570 C CA . LYS A 1 71 ? 32.837 -10.953 -3.140 1.00 56.03 71 LYS A CA 1
ATOM 571 C C . LYS A 1 71 ? 32.283 -9.912 -4.113 1.00 56.03 71 LYS A C 1
ATOM 573 O O . LYS A 1 71 ? 31.200 -10.066 -4.662 1.00 56.03 71 LYS A O 1
ATOM 578 N N . ARG A 1 72 ? 33.067 -8.856 -4.363 1.00 61.94 72 ARG A N 1
ATOM 579 C CA . ARG A 1 72 ? 32.691 -7.713 -5.224 1.00 61.94 72 ARG A CA 1
ATOM 580 C C . ARG A 1 72 ? 32.385 -8.059 -6.693 1.00 61.94 72 ARG A C 1
ATOM 582 O O . ARG A 1 72 ? 31.842 -7.218 -7.400 1.00 61.94 72 ARG A O 1
ATOM 589 N N . LYS A 1 73 ? 32.724 -9.260 -7.180 1.00 66.75 73 LYS A N 1
ATOM 590 C CA . LYS A 1 73 ? 32.480 -9.713 -8.565 1.00 66.75 73 LYS A CA 1
ATOM 591 C C . LYS A 1 73 ? 31.542 -10.921 -8.595 1.00 66.75 73 LYS A C 1
ATOM 593 O O . LYS A 1 73 ? 31.743 -11.877 -7.845 1.00 66.75 73 LYS A O 1
ATOM 598 N N . LEU A 1 74 ? 30.551 -10.891 -9.486 1.00 68.00 74 LEU A N 1
ATOM 599 C CA . LEU A 1 74 ? 29.663 -12.021 -9.760 1.00 68.00 74 LEU A CA 1
ATOM 600 C C . LEU A 1 74 ? 30.407 -13.078 -10.591 1.00 68.00 74 LEU A C 1
ATOM 602 O O . LEU A 1 74 ? 31.266 -12.750 -11.407 1.00 68.00 74 LEU A O 1
ATOM 606 N N . ARG A 1 75 ? 30.080 -14.363 -10.393 1.00 72.56 75 ARG A N 1
ATOM 607 C CA . ARG A 1 75 ? 30.705 -15.474 -11.146 1.00 72.56 75 ARG A CA 1
ATOM 608 C C . ARG A 1 75 ? 30.386 -15.428 -12.642 1.00 72.56 75 ARG A C 1
ATOM 610 O O . ARG A 1 75 ? 31.194 -15.871 -13.448 1.00 72.56 75 ARG A O 1
ATOM 617 N N . LYS A 1 76 ? 29.201 -14.932 -12.989 1.00 76.75 76 LYS A N 1
ATOM 618 C CA . LYS A 1 76 ? 28.752 -14.667 -14.356 1.00 76.75 76 LYS A CA 1
ATOM 619 C C . LYS A 1 76 ? 27.970 -13.353 -14.346 1.00 76.75 76 LYS A C 1
ATOM 621 O O . LYS A 1 76 ? 27.231 -13.142 -13.378 1.00 76.75 76 LYS A O 1
ATOM 626 N N . PRO A 1 77 ? 28.121 -12.493 -15.367 1.00 77.62 77 PRO A N 1
ATOM 627 C CA . PRO A 1 77 ? 27.265 -11.330 -15.504 1.00 77.62 77 PRO A CA 1
ATOM 628 C C . PRO A 1 77 ? 25.796 -11.749 -15.605 1.00 77.62 77 PRO A C 1
ATOM 630 O O . PRO A 1 77 ? 25.490 -12.768 -16.224 1.00 77.62 77 PRO A O 1
ATOM 633 N N . ILE A 1 78 ? 24.899 -10.987 -14.980 1.00 74.69 78 ILE A N 1
ATOM 634 C CA . ILE A 1 78 ? 23.451 -11.201 -15.083 1.00 74.69 78 ILE A CA 1
ATOM 635 C C . ILE A 1 78 ? 22.917 -10.179 -16.090 1.00 74.69 78 ILE A C 1
ATOM 637 O O . ILE A 1 78 ? 22.849 -8.998 -15.740 1.00 74.69 78 ILE A O 1
ATOM 641 N N . PRO A 1 79 ? 22.592 -10.581 -17.333 1.00 73.44 79 PRO A N 1
ATOM 642 C CA . PRO A 1 79 ? 22.045 -9.669 -18.324 1.00 73.44 79 PRO A CA 1
ATOM 643 C C . PRO A 1 79 ? 20.586 -9.355 -17.997 1.00 73.44 79 PRO A C 1
ATOM 645 O O . PRO A 1 79 ? 19.770 -10.251 -17.786 1.00 73.44 79 PRO A O 1
ATOM 648 N N . ILE A 1 80 ? 20.260 -8.070 -17.985 1.00 65.25 80 ILE A N 1
ATOM 649 C CA . ILE A 1 80 ? 18.906 -7.557 -17.849 1.00 65.25 80 ILE A CA 1
ATOM 650 C C . ILE A 1 80 ? 18.600 -6.764 -19.111 1.00 65.25 80 ILE A C 1
ATOM 652 O O . ILE A 1 80 ? 19.133 -5.674 -19.325 1.00 65.25 80 ILE A O 1
ATOM 656 N N . LYS A 1 81 ? 17.774 -7.344 -19.978 1.00 59.97 81 LYS A N 1
ATOM 657 C CA . LYS A 1 81 ? 17.382 -6.725 -21.241 1.00 59.97 81 LYS A CA 1
ATOM 658 C C . LYS A 1 81 ? 16.280 -5.700 -20.965 1.00 59.97 81 LYS A C 1
ATOM 660 O O . LYS A 1 81 ? 15.220 -6.063 -20.468 1.00 59.97 81 LYS A O 1
ATOM 665 N N . ILE A 1 82 ? 16.566 -4.428 -21.236 1.00 52.38 82 ILE A N 1
ATOM 666 C CA . ILE A 1 82 ? 15.649 -3.299 -21.021 1.00 52.38 82 ILE A CA 1
ATOM 667 C C . ILE A 1 82 ? 14.803 -3.049 -22.270 1.00 52.38 82 ILE A C 1
ATOM 669 O O . ILE A 1 82 ? 13.617 -2.753 -22.175 1.00 52.38 82 ILE A O 1
ATOM 673 N N . SER A 1 83 ? 15.422 -3.180 -23.439 1.00 52.62 83 SER A N 1
ATOM 674 C CA . SER A 1 83 ? 14.782 -3.137 -24.753 1.00 52.62 83 SER A CA 1
ATOM 675 C C . SER A 1 83 ? 15.590 -3.994 -25.728 1.00 52.62 83 SER A C 1
ATOM 677 O O . SER A 1 83 ? 16.598 -4.594 -25.346 1.00 52.62 83 SER A O 1
ATOM 679 N N . ASP A 1 84 ? 15.179 -4.060 -26.994 1.00 63.25 84 ASP A N 1
ATOM 680 C CA . ASP A 1 84 ? 15.980 -4.726 -28.026 1.00 63.25 84 ASP A CA 1
ATOM 681 C C . ASP A 1 84 ? 17.364 -4.099 -28.208 1.00 63.25 84 ASP A C 1
ATOM 683 O O . ASP A 1 84 ? 18.326 -4.833 -28.427 1.00 63.25 84 ASP A O 1
ATOM 687 N N . ALA A 1 85 ? 17.478 -2.789 -27.990 1.00 60.44 85 ALA A N 1
ATOM 688 C CA . ALA A 1 85 ? 18.732 -2.058 -28.105 1.00 60.44 85 ALA A CA 1
ATOM 689 C C . ALA A 1 85 ? 19.501 -1.898 -26.783 1.00 60.44 85 ALA A C 1
ATOM 691 O O . ALA A 1 85 ? 20.719 -1.748 -26.808 1.00 60.44 85 ALA A O 1
ATOM 692 N N . LEU A 1 86 ? 18.837 -1.929 -25.620 1.00 59.84 86 LEU A N 1
ATOM 693 C CA . LEU A 1 86 ? 19.461 -1.609 -24.331 1.00 59.84 86 LEU A CA 1
ATOM 694 C C . LEU A 1 86 ? 19.525 -2.829 -23.403 1.00 59.84 86 LEU A C 1
ATOM 696 O O . LEU A 1 86 ? 18.501 -3.375 -22.994 1.00 59.84 86 LEU A O 1
ATOM 700 N N . THR A 1 87 ? 20.735 -3.222 -23.004 1.00 73.12 87 THR A N 1
ATOM 701 C CA . THR A 1 87 ? 20.988 -4.322 -22.059 1.00 73.12 87 THR A CA 1
ATOM 702 C C . THR A 1 87 ? 21.876 -3.863 -20.906 1.00 73.12 87 THR A C 1
ATOM 704 O O . THR A 1 87 ? 22.895 -3.212 -21.115 1.00 73.12 87 THR A O 1
ATOM 707 N N . ILE A 1 88 ? 21.517 -4.224 -19.675 1.00 71.50 88 ILE A N 1
ATOM 708 C CA . ILE A 1 88 ? 22.309 -3.966 -18.468 1.00 71.50 88 ILE A CA 1
ATOM 709 C C . ILE A 1 88 ? 22.853 -5.294 -17.948 1.00 71.50 88 ILE A C 1
ATOM 711 O O . ILE A 1 88 ? 22.105 -6.115 -17.432 1.00 71.50 88 ILE A O 1
ATOM 715 N N . GLU A 1 89 ? 24.159 -5.509 -18.030 1.00 79.31 89 GLU A N 1
ATOM 716 C CA . GLU A 1 89 ? 24.812 -6.676 -17.437 1.00 79.31 89 GLU A CA 1
ATOM 717 C C . GLU A 1 89 ? 25.305 -6.342 -16.030 1.00 79.31 89 GLU A C 1
ATOM 719 O O . GLU A 1 89 ? 26.242 -5.561 -15.864 1.00 79.31 89 GLU A O 1
ATOM 724 N N . LEU A 1 90 ? 24.717 -6.941 -14.994 1.00 78.81 90 LEU A N 1
ATOM 725 C CA . LEU A 1 90 ? 25.242 -6.816 -13.632 1.00 78.81 90 LEU A CA 1
ATOM 726 C C . LEU A 1 90 ? 26.511 -7.662 -13.503 1.00 78.81 90 LEU A C 1
ATOM 728 O O . LEU A 1 90 ? 26.466 -8.874 -13.686 1.00 78.81 90 LEU A O 1
ATOM 732 N N . VAL A 1 91 ? 27.640 -7.040 -13.166 1.00 80.69 91 VAL A N 1
ATOM 733 C CA . VAL A 1 91 ? 28.979 -7.661 -13.141 1.00 80.69 91 VAL A CA 1
ATOM 734 C C . VAL A 1 91 ? 29.461 -7.935 -11.712 1.00 80.69 91 VAL A C 1
ATOM 736 O O . VAL A 1 91 ? 30.285 -8.820 -11.475 1.00 80.69 91 VAL A O 1
ATOM 739 N N . GLY A 1 92 ? 28.967 -7.187 -10.728 1.00 71.88 92 GLY A N 1
ATOM 740 C CA . GLY A 1 92 ? 29.466 -7.256 -9.355 1.00 71.88 92 GLY A CA 1
ATOM 741 C C . GLY A 1 92 ? 28.536 -6.601 -8.349 1.00 71.88 92 GLY A C 1
ATOM 742 O O . GLY A 1 92 ? 27.744 -5.749 -8.730 1.00 71.88 92 GLY A O 1
ATOM 743 N N . VAL A 1 93 ? 28.652 -6.962 -7.071 1.00 73.69 93 VAL A N 1
ATOM 744 C CA . VAL A 1 93 ? 27.959 -6.286 -5.963 1.00 73.69 93 VAL A CA 1
ATOM 745 C C . VAL A 1 93 ? 28.932 -5.289 -5.333 1.00 73.69 93 VAL A C 1
ATOM 747 O O . VAL A 1 93 ? 29.996 -5.669 -4.850 1.00 73.69 93 VAL A O 1
ATOM 750 N N . LEU A 1 94 ? 28.587 -4.006 -5.363 1.00 65.69 94 LEU A N 1
ATOM 751 C CA . LEU A 1 94 ? 29.345 -2.907 -4.759 1.00 65.69 94 LEU A CA 1
ATOM 752 C C . LEU A 1 94 ? 28.927 -2.635 -3.310 1.00 65.69 94 LEU A C 1
ATOM 754 O O . LEU A 1 94 ? 29.736 -2.144 -2.529 1.00 65.69 94 LEU A O 1
ATOM 758 N N . GLY A 1 95 ? 27.687 -2.960 -2.944 1.00 60.78 95 GLY A N 1
ATOM 759 C CA . GLY A 1 95 ? 27.184 -2.793 -1.585 1.00 60.78 95 GLY A CA 1
ATOM 760 C C . GLY A 1 95 ? 25.781 -3.359 -1.416 1.00 60.78 95 GLY A C 1
ATOM 761 O O . GLY A 1 95 ? 25.047 -3.514 -2.389 1.00 60.78 95 GLY A O 1
ATOM 762 N N . ALA A 1 96 ? 25.418 -3.657 -0.174 1.00 61.47 96 ALA A N 1
ATOM 763 C CA . ALA A 1 96 ? 24.112 -4.177 0.205 1.00 61.47 96 ALA A CA 1
ATOM 764 C C . ALA A 1 96 ? 23.598 -3.412 1.428 1.00 61.47 96 ALA A C 1
ATOM 766 O O . ALA A 1 96 ? 24.362 -3.114 2.346 1.00 61.47 96 ALA A O 1
ATOM 767 N N . GLY A 1 97 ? 22.310 -3.098 1.429 1.00 49.00 97 GLY A N 1
ATOM 768 C CA . GLY A 1 97 ? 21.569 -2.576 2.568 1.00 49.00 97 GLY A CA 1
ATOM 769 C C . GLY A 1 97 ? 20.176 -3.192 2.601 1.00 49.00 97 GLY A C 1
ATOM 770 O O . GLY A 1 97 ? 19.785 -3.891 1.672 1.00 49.00 97 GLY A O 1
ATOM 771 N N . SER A 1 98 ? 19.406 -2.897 3.646 1.00 45.00 98 SER A N 1
ATOM 772 C CA . SER A 1 98 ? 18.100 -3.526 3.905 1.00 45.00 98 SER A CA 1
ATOM 773 C C . SER A 1 98 ? 17.053 -3.376 2.792 1.00 45.00 98 SER A C 1
ATOM 775 O O . SER A 1 98 ? 16.058 -4.083 2.819 1.00 45.00 98 SER A O 1
ATOM 777 N N . PHE A 1 99 ? 17.254 -2.463 1.838 1.00 42.06 99 PHE A N 1
ATOM 778 C CA . PHE A 1 99 ? 16.303 -2.171 0.754 1.00 42.06 99 PHE A CA 1
ATOM 779 C C . PHE A 1 99 ? 16.962 -2.016 -0.602 1.00 42.06 99 PHE A C 1
ATOM 781 O O . PHE A 1 99 ? 16.285 -1.670 -1.563 1.00 42.06 99 PHE A O 1
ATOM 788 N N . ALA A 1 100 ? 18.289 -2.137 -0.662 1.00 51.53 100 ALA A N 1
ATOM 789 C CA . ALA A 1 100 ? 19.025 -1.753 -1.843 1.00 51.53 100 ALA A CA 1
ATOM 790 C C . ALA A 1 100 ? 20.312 -2.542 -1.999 1.00 51.53 100 ALA A C 1
ATOM 792 O O . ALA A 1 100 ? 21.115 -2.644 -1.072 1.00 51.53 100 ALA A O 1
ATOM 793 N N . TYR A 1 101 ? 20.549 -2.986 -3.222 1.00 58.97 101 TYR A N 1
ATOM 794 C CA . TYR A 1 101 ? 21.816 -3.539 -3.651 1.00 58.97 101 TYR A CA 1
ATOM 795 C C . TYR A 1 101 ? 22.419 -2.613 -4.690 1.00 58.97 101 TYR A C 1
ATOM 797 O O . TYR A 1 101 ? 21.802 -2.278 -5.697 1.00 58.97 101 TYR A O 1
ATOM 805 N N . VAL A 1 102 ? 23.646 -2.181 -4.448 1.00 62.56 102 VAL A N 1
ATOM 806 C CA . VAL A 1 102 ? 24.419 -1.448 -5.441 1.00 62.56 102 VAL A CA 1
ATOM 807 C C . VAL A 1 102 ? 25.227 -2.473 -6.209 1.00 62.56 102 VAL A C 1
ATOM 809 O O . VAL A 1 102 ? 26.025 -3.195 -5.619 1.00 62.56 102 VAL A O 1
ATOM 812 N N . PHE A 1 103 ? 25.035 -2.527 -7.518 1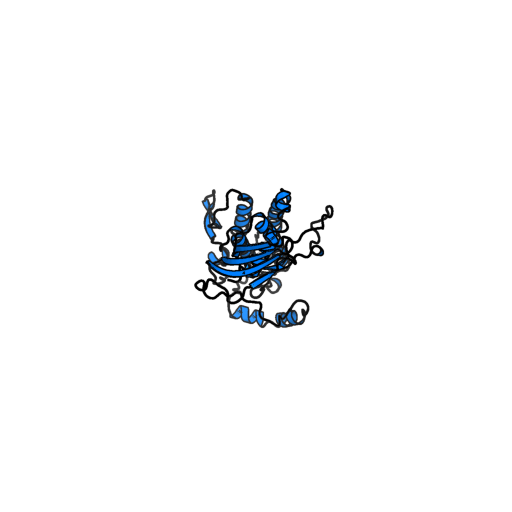.00 69.12 103 PHE A N 1
ATOM 813 C CA . PHE A 1 103 ? 25.784 -3.376 -8.427 1.00 69.12 103 PHE A CA 1
ATOM 814 C C . PHE A 1 103 ? 26.723 -2.537 -9.286 1.00 69.12 103 PHE A C 1
ATOM 816 O O . PHE A 1 103 ? 26.435 -1.392 -9.618 1.00 69.12 103 PHE A O 1
ATOM 823 N N . SER A 1 104 ? 27.847 -3.120 -9.677 1.00 75.56 104 SER A N 1
ATOM 824 C CA . SER A 1 104 ? 28.595 -2.662 -10.841 1.00 75.56 104 SER A CA 1
ATOM 825 C C . SER A 1 104 ? 27.927 -3.271 -12.061 1.00 75.56 104 SER A C 1
ATOM 827 O O . SER A 1 104 ? 27.738 -4.489 -12.094 1.00 75.56 104 SER A O 1
ATOM 829 N N . ALA A 1 105 ? 27.553 -2.447 -13.031 1.00 78.88 105 ALA A N 1
ATOM 830 C CA . ALA A 1 105 ? 26.890 -2.894 -14.240 1.00 78.88 105 ALA A CA 1
ATOM 831 C C . ALA A 1 105 ? 27.573 -2.344 -15.490 1.00 78.88 105 ALA A C 1
ATOM 833 O O . ALA A 1 105 ? 28.102 -1.231 -15.492 1.00 78.88 105 ALA A O 1
ATOM 834 N N . LYS A 1 106 ? 27.521 -3.136 -16.556 1.00 79.69 106 LYS A N 1
ATOM 835 C CA . LYS A 1 106 ? 27.894 -2.754 -17.911 1.00 79.69 106 LYS A CA 1
ATOM 836 C C . LYS A 1 106 ? 26.603 -2.492 -18.685 1.00 79.69 106 LYS A C 1
ATOM 838 O O . LYS A 1 106 ? 25.808 -3.405 -18.886 1.00 79.69 106 LYS A O 1
ATOM 843 N N . ILE A 1 107 ? 26.374 -1.243 -19.062 1.00 76.75 107 ILE A N 1
ATOM 844 C CA . ILE A 1 107 ? 25.228 -0.807 -19.859 1.00 76.75 107 ILE A CA 1
ATOM 845 C C . ILE A 1 107 ? 25.655 -0.859 -21.321 1.00 76.75 107 ILE A C 1
ATOM 847 O O . ILE A 1 107 ? 26.655 -0.242 -21.676 1.00 76.75 107 ILE A O 1
ATOM 851 N N . ILE A 1 108 ? 24.925 -1.607 -22.137 1.00 76.69 108 ILE A N 1
ATOM 852 C CA . ILE A 1 108 ? 25.179 -1.824 -23.560 1.00 76.69 108 ILE A CA 1
ATOM 853 C C . ILE A 1 108 ? 23.993 -1.229 -24.316 1.00 76.69 108 ILE A C 1
ATOM 855 O O . ILE A 1 108 ? 22.879 -1.733 -24.183 1.00 76.69 108 ILE A O 1
ATOM 859 N N . ASP A 1 109 ? 24.233 -0.159 -25.069 1.00 74.94 109 ASP A N 1
ATOM 860 C CA . ASP A 1 109 ? 23.245 0.529 -25.903 1.00 74.94 109 ASP A CA 1
ATOM 861 C C . ASP A 1 109 ? 23.636 0.336 -27.373 1.00 74.94 109 ASP A C 1
ATOM 863 O O . ASP A 1 109 ? 24.635 0.884 -27.846 1.00 74.94 109 ASP A O 1
ATOM 867 N N . GLN A 1 110 ? 22.882 -0.505 -28.076 1.00 78.38 110 GLN A N 1
ATOM 868 C CA . GLN A 1 110 ? 23.137 -0.859 -29.470 1.00 78.38 110 GLN A CA 1
ATOM 869 C C . GLN A 1 110 ? 22.789 0.287 -30.425 1.00 78.38 110 GLN A C 1
ATOM 871 O O . GLN A 1 110 ? 23.503 0.474 -31.407 1.00 78.38 110 GLN A O 1
ATOM 876 N N . ASP A 1 111 ? 21.774 1.097 -30.113 1.00 72.94 111 ASP A N 1
ATOM 877 C CA . ASP A 1 111 ? 21.359 2.226 -30.958 1.00 72.94 111 ASP A CA 1
ATOM 878 C C . ASP A 1 111 ? 22.424 3.323 -30.963 1.00 72.94 111 ASP A C 1
ATOM 880 O O . ASP A 1 111 ? 22.709 3.945 -31.987 1.00 72.94 111 ASP A O 1
ATOM 884 N N . ARG A 1 112 ? 23.048 3.553 -29.803 1.00 75.25 112 ARG A N 1
ATOM 885 C CA . ARG A 1 112 ? 24.136 4.529 -29.642 1.00 75.25 112 ARG A CA 1
ATOM 886 C C . ARG A 1 112 ? 25.523 3.932 -29.847 1.00 75.25 112 ARG A C 1
ATOM 888 O O . ARG A 1 112 ? 26.507 4.655 -29.694 1.00 75.25 112 ARG A O 1
ATOM 895 N N . ASN A 1 113 ? 25.600 2.635 -30.151 1.00 82.12 113 ASN A N 1
ATOM 896 C CA . ASN A 1 113 ? 26.832 1.853 -30.224 1.00 82.12 113 ASN A CA 1
ATOM 897 C C . ASN A 1 113 ? 27.785 2.150 -29.048 1.00 82.12 113 ASN A C 1
ATOM 899 O O . ASN A 1 113 ? 28.978 2.403 -29.230 1.00 82.12 113 ASN A O 1
ATOM 903 N N . SER A 1 114 ? 27.237 2.197 -27.832 1.00 73.62 114 SER A N 1
ATOM 904 C CA . SER A 1 114 ? 27.967 2.609 -26.637 1.00 73.62 114 SER A CA 1
ATOM 905 C C . SER A 1 114 ? 27.948 1.528 -25.565 1.00 73.62 114 SER A C 1
ATOM 907 O O . SER A 1 114 ? 27.045 0.695 -25.458 1.00 73.62 114 SER A O 1
ATOM 909 N N . THR A 1 115 ? 29.012 1.500 -24.769 1.00 82.62 115 THR A N 1
ATOM 910 C CA . THR A 1 115 ? 29.124 0.618 -23.613 1.00 82.62 115 THR A CA 1
ATOM 911 C C . THR A 1 115 ? 29.712 1.400 -22.453 1.00 82.62 115 THR A C 1
ATOM 913 O O . THR A 1 115 ? 30.834 1.892 -22.536 1.00 82.62 115 THR A O 1
ATOM 916 N N . GLU A 1 116 ? 28.968 1.490 -21.355 1.00 72.06 116 GLU A N 1
ATOM 917 C CA . GLU A 1 116 ? 29.358 2.258 -20.175 1.00 72.06 116 GLU A CA 1
ATOM 918 C C . GLU A 1 116 ? 29.358 1.384 -18.921 1.00 72.06 116 GLU A C 1
ATOM 920 O O . GLU A 1 116 ? 28.456 0.576 -18.703 1.00 72.06 116 GLU A O 1
ATOM 925 N N . TYR A 1 117 ? 30.347 1.582 -18.051 1.00 79.06 117 TYR A N 1
ATOM 926 C CA . TYR A 1 117 ? 30.369 0.964 -16.728 1.00 79.06 117 TYR A CA 1
ATOM 927 C C . TYR A 1 117 ? 29.822 1.945 -15.696 1.00 79.06 117 TYR A C 1
ATOM 929 O O . TYR A 1 117 ? 30.364 3.037 -15.524 1.00 79.06 117 TYR A O 1
ATOM 937 N N . LYS A 1 118 ? 28.757 1.559 -14.989 1.00 69.81 118 LYS A N 1
ATOM 938 C CA . LYS A 1 118 ? 28.133 2.390 -13.952 1.00 69.81 118 LYS A CA 1
ATOM 939 C C . LYS A 1 118 ? 27.817 1.589 -12.701 1.00 69.81 118 LYS A C 1
ATOM 941 O O . LYS A 1 118 ? 27.517 0.398 -12.750 1.00 69.81 118 LYS A O 1
ATOM 946 N N . ALA A 1 119 ? 27.841 2.280 -11.566 1.00 60.91 119 ALA A N 1
ATOM 947 C CA . ALA A 1 119 ? 27.192 1.782 -10.366 1.00 60.91 119 ALA A CA 1
ATOM 948 C C . ALA A 1 119 ? 25.673 1.909 -10.553 1.00 60.91 119 ALA A C 1
ATOM 950 O O . ALA A 1 119 ? 25.150 3.014 -10.695 1.00 60.91 119 ALA A O 1
ATOM 951 N N . VAL A 1 120 ? 24.971 0.781 -10.559 1.00 56.84 120 VAL A N 1
ATOM 952 C CA . VAL A 1 120 ? 23.510 0.715 -10.615 1.00 56.84 120 VAL A CA 1
ATOM 953 C C . VAL A 1 120 ? 23.013 0.359 -9.228 1.00 56.84 120 VAL A C 1
ATOM 955 O O . VAL A 1 120 ? 23.292 -0.719 -8.709 1.00 56.84 120 VAL A O 1
ATOM 958 N N . LYS A 1 121 ? 22.281 1.276 -8.603 1.00 55.69 121 LYS A N 1
ATOM 959 C CA . LYS A 1 121 ? 21.620 1.017 -7.327 1.00 55.69 121 LYS A CA 1
ATOM 960 C C . LYS A 1 121 ? 20.237 0.437 -7.594 1.00 55.69 121 LYS A C 1
ATOM 962 O O . LYS A 1 121 ? 19.360 1.147 -8.072 1.00 55.69 121 LYS A O 1
ATOM 967 N N . LEU A 1 122 ? 20.049 -0.834 -7.265 1.00 54.06 122 LEU A N 1
ATOM 968 C CA . LEU A 1 122 ? 18.732 -1.439 -7.121 1.00 54.06 122 LEU A CA 1
ATOM 969 C C . LEU A 1 122 ? 18.210 -1.124 -5.712 1.00 54.06 122 LEU A C 1
ATOM 971 O O . LEU A 1 122 ? 19.000 -1.158 -4.777 1.00 54.06 122 LEU A O 1
ATOM 975 N N . GLY A 1 123 ? 16.936 -0.746 -5.555 1.00 52.41 123 GLY A N 1
ATOM 976 C CA . GLY A 1 123 ? 16.357 -0.277 -4.285 1.00 52.41 123 GLY A CA 1
ATOM 977 C C . GLY A 1 123 ? 16.364 1.241 -4.050 1.00 52.41 123 GLY A C 1
ATOM 9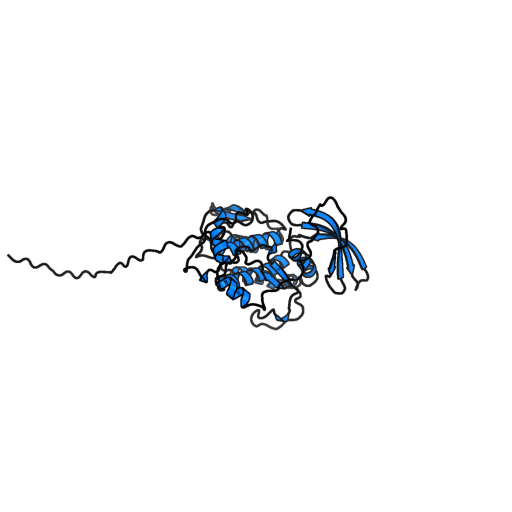78 O O . GLY A 1 123 ? 16.845 1.726 -3.023 1.00 52.41 123 GLY A O 1
ATOM 979 N N . ILE A 1 124 ? 15.905 2.033 -5.021 1.00 59.41 124 ILE A N 1
ATOM 980 C CA . ILE A 1 124 ? 15.847 3.499 -4.907 1.00 59.41 124 ILE A CA 1
ATOM 981 C C . ILE A 1 124 ? 14.446 3.921 -4.455 1.00 59.41 124 ILE A C 1
ATOM 983 O O . ILE A 1 124 ? 13.455 3.330 -4.874 1.00 59.41 124 ILE A O 1
ATOM 987 N N . ALA A 1 125 ? 14.366 4.987 -3.656 1.00 69.19 125 ALA A N 1
ATOM 988 C CA . ALA A 1 125 ? 13.147 5.775 -3.546 1.00 69.19 125 ALA A CA 1
ATOM 989 C C . ALA A 1 125 ? 12.679 6.210 -4.945 1.00 69.19 125 ALA A C 1
ATOM 991 O O . ALA A 1 125 ? 13.448 6.773 -5.727 1.00 69.19 125 ALA A O 1
ATOM 992 N N . PHE A 1 126 ? 11.417 5.955 -5.248 1.00 74.38 126 PHE A N 1
ATOM 993 C CA . PHE A 1 126 ? 10.778 6.331 -6.489 1.00 74.38 126 PHE A CA 1
ATOM 994 C C . PHE A 1 126 ? 10.677 7.861 -6.550 1.00 74.38 126 PHE A C 1
ATOM 996 O O . PHE A 1 126 ? 10.423 8.515 -5.529 1.00 74.38 126 PHE A O 1
ATOM 1003 N N . PRO A 1 127 ? 10.845 8.462 -7.742 1.00 82.31 127 PRO A N 1
ATOM 1004 C CA . PRO A 1 127 ? 10.327 9.797 -7.991 1.00 82.31 127 PRO A CA 1
ATOM 1005 C C . PRO A 1 127 ? 8.866 9.864 -7.537 1.00 82.31 127 PRO A C 1
ATOM 1007 O O . PRO A 1 127 ? 8.104 8.930 -7.787 1.00 82.31 127 PRO A O 1
ATOM 1010 N N . GLU A 1 128 ? 8.474 10.964 -6.895 1.00 88.88 128 GLU A N 1
ATOM 1011 C CA . GLU A 1 128 ? 7.126 11.120 -6.329 1.00 88.88 128 GLU A CA 1
ATOM 1012 C C . GLU A 1 128 ? 6.037 10.796 -7.357 1.00 88.88 128 GLU A C 1
ATOM 1014 O O . GLU A 1 128 ? 5.116 10.046 -7.062 1.00 88.88 128 GLU A O 1
ATOM 1019 N N . VAL A 1 129 ? 6.203 11.273 -8.593 1.00 85.06 129 VAL A N 1
ATOM 1020 C CA . VAL A 1 129 ? 5.269 11.024 -9.697 1.00 85.06 129 VAL A CA 1
ATOM 1021 C C . VAL A 1 129 ? 5.075 9.530 -9.979 1.00 85.06 129 VAL A C 1
ATOM 1023 O O . VAL A 1 129 ? 3.944 9.095 -10.180 1.00 85.06 129 VAL A O 1
ATOM 1026 N N . LEU A 1 130 ? 6.144 8.725 -9.938 1.00 81.00 130 LEU A N 1
ATOM 1027 C CA . LEU A 1 130 ? 6.032 7.274 -10.116 1.00 81.00 130 LEU A CA 1
ATOM 1028 C C . LEU A 1 130 ? 5.381 6.598 -8.909 1.00 81.00 130 LEU A C 1
ATOM 1030 O O . LEU A 1 130 ? 4.579 5.684 -9.087 1.00 81.00 130 LEU A O 1
ATOM 1034 N N . ALA A 1 131 ? 5.698 7.050 -7.693 1.00 88.31 131 ALA A N 1
ATOM 1035 C CA . ALA A 1 131 ? 5.022 6.566 -6.496 1.00 88.31 131 ALA A CA 1
ATOM 1036 C C . ALA A 1 131 ? 3.510 6.829 -6.592 1.00 88.31 131 ALA A C 1
ATOM 1038 O O . ALA A 1 131 ? 2.717 5.923 -6.361 1.00 88.31 131 ALA A O 1
ATOM 1039 N N . VAL A 1 132 ? 3.101 8.026 -7.024 1.00 90.00 132 VAL A N 1
ATOM 1040 C CA . VAL A 1 132 ? 1.684 8.346 -7.231 1.00 90.00 132 VAL A CA 1
ATOM 1041 C C . VAL A 1 132 ? 1.049 7.469 -8.313 1.00 90.00 132 VAL A C 1
ATOM 1043 O O . VAL A 1 132 ? -0.018 6.908 -8.077 1.00 90.00 132 VAL A O 1
ATOM 1046 N N . TYR A 1 133 ? 1.700 7.311 -9.469 1.00 83.94 133 TYR A N 1
ATOM 1047 C CA . TYR A 1 133 ? 1.185 6.495 -10.574 1.00 83.94 133 TYR A CA 1
ATOM 1048 C C . TYR A 1 133 ? 0.862 5.058 -10.144 1.00 83.94 133 TYR A C 1
ATOM 1050 O O . TYR A 1 133 ? -0.257 4.579 -10.337 1.00 83.94 133 TYR A O 1
ATOM 1058 N N . TYR A 1 134 ? 1.814 4.382 -9.500 1.00 84.12 134 TYR A N 1
ATOM 1059 C CA . TYR A 1 134 ? 1.589 3.025 -9.004 1.00 84.12 134 TYR A CA 1
ATOM 1060 C C . TYR A 1 134 ? 0.647 2.993 -7.801 1.00 84.12 134 TYR A C 1
ATOM 1062 O O . TYR A 1 134 ? -0.164 2.076 -7.704 1.00 84.12 134 TYR A O 1
ATOM 1070 N N . GLY A 1 135 ? 0.670 4.016 -6.942 1.00 91.12 135 GLY A N 1
ATOM 1071 C CA . GLY A 1 135 ? -0.275 4.157 -5.836 1.00 91.12 135 GLY A CA 1
ATOM 1072 C C . GLY A 1 135 ? -1.734 4.178 -6.303 1.00 91.12 135 GLY A C 1
ATOM 1073 O O . GLY A 1 135 ? -2.578 3.523 -5.699 1.00 91.12 135 GLY A O 1
ATOM 1074 N N . ILE A 1 136 ? -2.032 4.843 -7.426 1.00 86.19 136 ILE A N 1
ATOM 1075 C CA . ILE A 1 136 ? -3.369 4.834 -8.048 1.00 86.19 136 ILE A CA 1
ATOM 1076 C C . ILE A 1 136 ? -3.761 3.419 -8.480 1.00 86.19 136 ILE A C 1
ATOM 1078 O O . ILE A 1 136 ? -4.869 2.976 -8.176 1.00 86.19 136 ILE A O 1
ATOM 1082 N N . LYS A 1 137 ? -2.869 2.694 -9.170 1.00 82.75 137 LYS A N 1
ATOM 1083 C CA . LYS A 1 137 ? -3.129 1.310 -9.608 1.00 82.75 137 LYS A CA 1
ATOM 1084 C C . LYS A 1 137 ? -3.351 0.375 -8.410 1.00 82.75 137 LYS A C 1
ATOM 1086 O O . LYS A 1 137 ? -4.303 -0.402 -8.419 1.00 82.75 137 LYS A O 1
ATOM 1091 N N . MET A 1 138 ? -2.530 0.493 -7.366 1.00 90.19 138 MET A N 1
ATOM 1092 C CA . MET A 1 138 ? -2.677 -0.280 -6.129 1.00 90.19 138 MET A CA 1
ATOM 1093 C C . MET A 1 138 ? -4.015 0.009 -5.437 1.00 90.19 138 MET A C 1
ATOM 1095 O O . MET A 1 138 ? -4.720 -0.934 -5.091 1.00 90.19 138 MET A O 1
ATOM 1099 N N . LEU A 1 139 ? -4.418 1.282 -5.305 1.00 91.25 139 LEU A N 1
ATOM 1100 C CA . LEU A 1 139 ? -5.722 1.643 -4.733 1.00 91.25 139 LEU A CA 1
ATOM 1101 C C . LEU A 1 139 ? -6.885 1.054 -5.535 1.00 91.25 139 LEU A C 1
ATOM 1103 O O . LEU A 1 139 ? -7.797 0.502 -4.932 1.00 91.25 139 LEU A O 1
ATOM 1107 N N . ARG A 1 140 ? -6.836 1.078 -6.876 1.00 85.75 140 ARG A N 1
ATOM 1108 C CA . ARG A 1 140 ? -7.861 0.420 -7.712 1.00 85.75 140 ARG A CA 1
ATOM 1109 C C . ARG A 1 140 ? -7.946 -1.081 -7.440 1.00 85.75 140 ARG A C 1
ATOM 1111 O O . ARG A 1 140 ? -9.042 -1.619 -7.343 1.00 85.75 140 ARG A O 1
ATOM 1118 N N . CYS A 1 141 ? -6.804 -1.755 -7.317 1.00 85.94 141 CYS A N 1
ATOM 1119 C CA . CYS A 1 141 ? -6.763 -3.184 -7.012 1.00 85.94 141 CYS A CA 1
ATOM 1120 C C . CYS A 1 141 ? -7.365 -3.484 -5.628 1.00 85.94 141 CYS A C 1
ATOM 1122 O O . CYS A 1 141 ? -8.210 -4.369 -5.512 1.00 85.94 141 CYS A O 1
ATOM 1124 N N . ILE A 1 142 ? -7.002 -2.703 -4.607 1.00 93.38 142 ILE A N 1
ATOM 1125 C CA . ILE A 1 142 ? -7.539 -2.841 -3.245 1.00 93.38 142 ILE A CA 1
ATOM 1126 C C . ILE A 1 142 ? -9.046 -2.551 -3.219 1.00 93.38 142 ILE A C 1
ATOM 1128 O O . ILE A 1 142 ? -9.802 -3.327 -2.645 1.00 93.38 142 ILE A O 1
ATOM 1132 N N . GLU A 1 143 ? -9.503 -1.492 -3.899 1.00 88.81 143 GLU A N 1
ATOM 1133 C CA . GLU A 1 143 ? -10.928 -1.173 -4.062 1.00 88.81 143 GLU A CA 1
ATOM 1134 C C . GLU A 1 143 ? -11.704 -2.370 -4.629 1.00 88.81 143 GLU A C 1
ATOM 1136 O O . GLU A 1 143 ? -12.767 -2.705 -4.113 1.00 88.81 143 GLU A O 1
ATOM 1141 N N . LEU A 1 144 ? -11.176 -3.022 -5.672 1.00 85.44 144 LEU A N 1
ATOM 1142 C CA . LEU A 1 144 ? -11.807 -4.188 -6.296 1.00 85.44 144 LEU A CA 1
ATOM 1143 C C . LEU A 1 144 ? -11.856 -5.397 -5.357 1.00 85.44 144 LEU A C 1
ATOM 1145 O O . LEU A 1 144 ? -12.903 -6.036 -5.269 1.00 85.44 144 LEU A O 1
ATOM 1149 N N . LEU A 1 145 ? -10.766 -5.687 -4.639 1.00 90.62 145 LEU A N 1
ATOM 1150 C CA . LEU A 1 145 ? -10.731 -6.765 -3.646 1.00 90.62 145 LEU A CA 1
ATOM 1151 C C . LEU A 1 145 ? -11.765 -6.543 -2.543 1.00 90.62 145 LEU A C 1
ATOM 1153 O O . LEU A 1 145 ? -12.576 -7.424 -2.269 1.00 90.62 145 LEU A O 1
ATOM 1157 N N . HIS A 1 146 ? -11.803 -5.338 -1.974 1.00 93.81 146 HIS A N 1
ATOM 1158 C CA . HIS A 1 146 ? -12.734 -4.995 -0.897 1.00 93.81 146 HIS A CA 1
ATOM 1159 C C . HIS A 1 146 ? -14.190 -5.066 -1.374 1.00 93.81 146 HIS A C 1
ATOM 1161 O O . HIS A 1 146 ? -15.054 -5.598 -0.675 1.00 93.81 146 HIS A O 1
ATOM 1167 N N . ARG A 1 147 ? -14.470 -4.629 -2.611 1.00 88.94 147 ARG A N 1
ATOM 1168 C CA . ARG A 1 147 ? -15.795 -4.789 -3.237 1.00 88.94 147 ARG A CA 1
ATOM 1169 C C . ARG A 1 147 ? -16.187 -6.250 -3.435 1.00 88.94 147 ARG A C 1
ATOM 1171 O O . ARG A 1 147 ? -17.360 -6.575 -3.301 1.00 88.94 147 ARG A O 1
ATOM 1178 N N . ALA A 1 148 ? -15.216 -7.105 -3.741 1.00 87.38 148 ALA A N 1
ATOM 1179 C CA . ALA A 1 148 ? -15.392 -8.546 -3.869 1.00 87.38 148 ALA A CA 1
ATOM 1180 C C . ALA A 1 148 ? -15.418 -9.276 -2.514 1.00 87.38 148 ALA A C 1
ATOM 1182 O O . ALA A 1 148 ? -15.433 -10.501 -2.507 1.00 87.38 148 ALA A O 1
ATOM 1183 N N . GLN A 1 149 ? -15.433 -8.548 -1.388 1.00 92.50 149 GLN A N 1
ATOM 1184 C CA . GLN A 1 149 ? -15.406 -9.116 -0.038 1.00 92.50 149 GLN A CA 1
ATOM 1185 C C . GLN A 1 149 ? -14.133 -9.933 0.238 1.00 92.50 149 GLN A C 1
ATOM 1187 O O . GLN A 1 149 ? -14.166 -10.909 0.973 1.00 92.50 149 GLN A O 1
ATOM 1192 N N . VAL A 1 150 ? -12.991 -9.523 -0.321 1.00 92.25 150 VAL A N 1
ATOM 1193 C CA . VAL A 1 150 ? -11.689 -10.166 -0.096 1.00 92.25 150 VAL A CA 1
ATOM 1194 C C . VAL A 1 150 ? -10.726 -9.185 0.563 1.00 92.25 150 VAL A C 1
ATOM 1196 O O . VAL A 1 150 ? -10.508 -8.083 0.062 1.00 92.25 150 VAL A O 1
ATOM 1199 N N . LEU A 1 151 ? -10.100 -9.610 1.661 1.00 95.00 151 LEU A N 1
ATOM 1200 C CA . LEU A 1 151 ? -8.914 -8.965 2.226 1.00 95.00 151 LEU A CA 1
ATOM 1201 C C . LEU A 1 151 ? -7.671 -9.687 1.719 1.00 95.00 151 LEU A C 1
ATOM 1203 O O . LEU A 1 151 ? -7.612 -10.914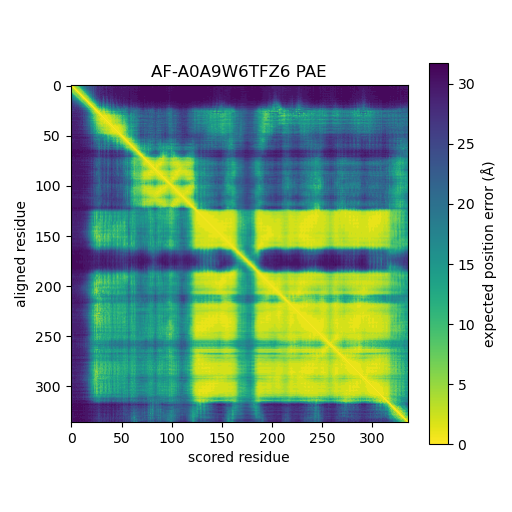 1.781 1.00 95.00 151 LEU A O 1
ATOM 1207 N N . HIS A 1 152 ? -6.657 -8.958 1.257 1.00 92.75 152 HIS A N 1
ATOM 1208 C CA . HIS A 1 152 ? -5.417 -9.589 0.806 1.00 92.75 152 HIS A CA 1
ATOM 1209 C C . HIS A 1 152 ? -4.581 -10.103 1.988 1.00 92.75 152 HIS A C 1
ATOM 1211 O O . HIS A 1 152 ? -4.061 -11.217 1.943 1.00 92.75 152 HIS A O 1
ATOM 1217 N N . GLY A 1 153 ? -4.443 -9.303 3.050 1.00 90.50 153 GLY A N 1
ATOM 1218 C CA . GLY A 1 153 ? -3.828 -9.701 4.324 1.00 90.50 153 GLY A CA 1
ATOM 1219 C C . GLY A 1 153 ? -2.294 -9.784 4.340 1.00 90.50 153 GLY A C 1
ATOM 1220 O O . GLY A 1 153 ? -1.707 -9.990 5.406 1.00 90.50 153 GLY A O 1
ATOM 1221 N N . ASP A 1 154 ? -1.636 -9.617 3.187 1.00 87.75 154 ASP A N 1
ATOM 1222 C CA . ASP A 1 154 ? -0.166 -9.562 3.053 1.00 87.75 154 ASP A CA 1
ATOM 1223 C C . ASP A 1 154 ? 0.303 -8.577 1.968 1.00 87.75 154 ASP A C 1
ATOM 1225 O O . ASP A 1 154 ? 1.189 -8.877 1.171 1.00 87.75 154 ASP A O 1
ATOM 1229 N N . ILE A 1 155 ? -0.333 -7.406 1.853 1.00 89.62 155 ILE A N 1
ATOM 1230 C CA . ILE A 1 155 ? 0.134 -6.394 0.892 1.00 89.62 155 ILE A CA 1
ATOM 1231 C C . ILE A 1 155 ? 1.528 -5.914 1.317 1.00 89.62 155 ILE A C 1
ATOM 1233 O O . ILE A 1 155 ? 1.752 -5.460 2.435 1.00 89.62 155 ILE A O 1
ATOM 1237 N N . LYS A 1 156 ? 2.495 -6.019 0.414 1.00 85.50 156 LYS A N 1
ATOM 1238 C CA . LYS A 1 156 ? 3.866 -5.543 0.617 1.00 85.50 156 LYS A CA 1
ATOM 1239 C C . LYS A 1 156 ? 4.538 -5.378 -0.742 1.00 85.50 156 LYS A C 1
ATOM 1241 O O . LYS A 1 156 ? 4.052 -5.963 -1.713 1.00 85.50 156 LYS A O 1
ATOM 1246 N N . PRO A 1 157 ? 5.637 -4.615 -0.838 1.00 81.00 157 PRO A N 1
ATOM 1247 C CA . PRO A 1 157 ? 6.292 -4.377 -2.119 1.00 81.00 157 PRO A CA 1
ATOM 1248 C C . PRO A 1 157 ? 6.651 -5.661 -2.891 1.00 81.00 157 PRO A C 1
ATOM 1250 O O . PRO A 1 157 ? 6.482 -5.686 -4.102 1.00 81.00 157 PRO A O 1
ATOM 1253 N N . ASP A 1 158 ? 7.057 -6.733 -2.202 1.00 74.56 158 ASP A N 1
ATOM 1254 C CA . ASP A 1 158 ? 7.403 -8.040 -2.788 1.00 74.56 158 ASP A CA 1
ATOM 1255 C C . ASP A 1 158 ? 6.255 -8.729 -3.532 1.00 74.56 158 ASP A C 1
ATOM 1257 O O . ASP A 1 158 ? 6.485 -9.510 -4.452 1.00 74.56 158 ASP A O 1
ATOM 1261 N N . ASN A 1 159 ? 5.020 -8.456 -3.112 1.00 81.56 159 ASN A N 1
ATOM 1262 C CA . ASN A 1 159 ? 3.829 -9.125 -3.622 1.00 81.56 159 ASN A CA 1
ATOM 1263 C C . ASN A 1 159 ? 3.228 -8.393 -4.835 1.00 81.56 159 ASN A C 1
ATOM 1265 O O . ASN A 1 159 ? 2.245 -8.864 -5.409 1.00 81.56 159 ASN A O 1
ATOM 1269 N N . TRP A 1 160 ? 3.829 -7.276 -5.259 1.00 79.19 160 TRP A N 1
ATOM 1270 C CA . TRP A 1 160 ? 3.470 -6.554 -6.478 1.00 79.19 160 TRP A CA 1
ATOM 1271 C C . TRP A 1 160 ? 4.429 -6.902 -7.615 1.00 79.19 160 TRP A C 1
ATOM 1273 O O . TRP A 1 160 ? 5.569 -6.441 -7.657 1.00 79.19 160 TRP A O 1
ATOM 1283 N N . LEU A 1 161 ? 3.942 -7.673 -8.584 1.00 65.75 161 LEU A N 1
ATOM 1284 C CA . LEU A 1 161 ? 4.668 -7.936 -9.819 1.00 65.75 161 LEU A CA 1
ATOM 1285 C C . LEU A 1 161 ? 4.389 -6.837 -10.833 1.00 65.75 161 LEU A C 1
ATOM 1287 O O . LEU A 1 161 ? 3.243 -6.443 -11.042 1.00 65.75 161 LEU A O 1
ATOM 1291 N N . MET A 1 162 ? 5.438 -6.381 -11.503 1.00 67.25 162 MET A N 1
ATOM 1292 C CA . MET A 1 162 ? 5.317 -5.449 -12.610 1.00 67.25 162 MET A CA 1
ATOM 1293 C C . MET A 1 162 ? 5.460 -6.216 -13.923 1.00 67.25 162 MET A C 1
ATOM 1295 O O . MET A 1 162 ? 6.428 -6.944 -14.134 1.00 67.25 162 MET A O 1
ATOM 1299 N N . THR A 1 163 ? 4.487 -6.061 -14.806 1.00 58.62 163 THR A N 1
ATOM 1300 C CA . THR A 1 163 ? 4.480 -6.663 -16.144 1.00 58.62 163 THR A CA 1
ATOM 1301 C C . THR A 1 163 ? 4.594 -5.567 -17.194 1.00 58.62 163 THR A C 1
ATOM 1303 O O . THR A 1 163 ? 4.179 -4.446 -16.914 1.00 58.62 163 THR A O 1
ATOM 1306 N N . PRO A 1 164 ? 5.163 -5.824 -18.385 1.00 51.56 164 PRO A N 1
ATOM 1307 C CA . PRO A 1 164 ? 5.095 -4.870 -19.489 1.00 51.56 164 PRO A CA 1
ATOM 1308 C C . PRO A 1 164 ? 3.635 -4.479 -19.745 1.00 51.56 164 PRO A C 1
ATOM 1310 O O . PRO A 1 164 ? 2.771 -5.350 -19.815 1.00 51.56 164 PRO A O 1
ATOM 1313 N N . GLY A 1 165 ? 3.353 -3.177 -19.812 1.00 49.59 165 GLY A N 1
ATOM 1314 C CA . GLY A 1 165 ? 1.977 -2.683 -19.886 1.00 49.59 165 GLY A CA 1
ATOM 1315 C C . GLY A 1 165 ? 1.330 -3.080 -21.207 1.00 49.59 165 GLY A C 1
ATOM 1316 O O . GLY A 1 165 ? 2.002 -3.068 -22.240 1.00 49.59 165 GLY A O 1
ATOM 1317 N N . ASN A 1 166 ? 0.038 -3.412 -21.182 1.00 44.38 166 ASN A N 1
ATOM 1318 C CA . ASN A 1 166 ? -0.738 -3.603 -22.403 1.00 44.38 166 ASN A CA 1
ATOM 1319 C C . ASN A 1 166 ? -1.592 -2.348 -22.680 1.00 44.38 166 ASN A C 1
ATOM 1321 O O . ASN A 1 166 ? -2.585 -2.140 -21.980 1.00 44.38 166 ASN A O 1
ATOM 1325 N N . PRO A 1 167 ? -1.283 -1.551 -23.725 1.00 43.22 167 PRO A N 1
ATOM 1326 C CA . PRO A 1 167 ? -2.039 -0.342 -24.071 1.00 43.22 167 PRO A CA 1
ATOM 1327 C C . PRO A 1 167 ? -3.540 -0.591 -24.282 1.00 43.22 167 PRO A C 1
ATOM 1329 O O . PRO A 1 167 ? -4.358 0.286 -24.036 1.00 43.22 167 PRO A O 1
ATOM 1332 N N . THR A 1 168 ? -3.921 -1.800 -24.710 1.00 36.16 168 THR A N 1
ATOM 1333 C CA . THR A 1 168 ? -5.328 -2.150 -24.976 1.00 36.16 168 THR A CA 1
ATOM 1334 C C . THR A 1 168 ? -6.140 -2.487 -23.724 1.00 36.16 168 THR A C 1
ATOM 1336 O O . THR A 1 168 ? -7.367 -2.470 -23.787 1.00 36.16 168 THR A O 1
ATOM 1339 N N . LEU A 1 169 ? -5.492 -2.749 -22.579 1.00 38.66 169 LEU A N 1
ATOM 1340 C CA . LEU A 1 169 ? -6.172 -2.991 -21.301 1.00 38.66 169 LEU A CA 1
ATOM 1341 C C . LEU A 1 169 ? -6.342 -1.723 -20.449 1.00 38.66 169 LEU A C 1
ATOM 1343 O O . LEU A 1 169 ? -6.982 -1.796 -19.400 1.00 38.66 169 LEU A O 1
ATOM 1347 N N . GLU A 1 170 ? -5.865 -0.554 -20.903 1.00 45.75 170 GLU A N 1
ATOM 1348 C CA . GLU A 1 170 ? -6.144 0.761 -20.288 1.00 45.75 170 GLU A CA 1
ATOM 1349 C C . GLU A 1 170 ? -7.616 1.206 -20.458 1.00 45.75 170 GLU A C 1
ATOM 1351 O O . GLU A 1 170 ? -7.937 2.395 -20.512 1.00 45.75 170 GLU A O 1
ATOM 1356 N N . LEU A 1 171 ? -8.541 0.244 -20.532 1.00 35.25 171 LEU A N 1
ATOM 1357 C CA . LEU A 1 171 ? -9.968 0.461 -20.677 1.00 35.25 171 LEU A CA 1
ATOM 1358 C C . LEU A 1 171 ? -10.479 1.457 -19.628 1.00 35.25 171 LEU A C 1
ATOM 1360 O O . LEU A 1 171 ? -10.487 1.206 -18.421 1.00 35.25 171 LEU A O 1
ATOM 1364 N N . SER A 1 172 ? -11.045 2.540 -20.157 1.00 35.59 172 SER A N 1
ATOM 1365 C CA . SER A 1 172 ? -12.101 3.355 -19.553 1.00 35.59 172 SER A CA 1
ATOM 1366 C C . SER A 1 172 ? -11.709 4.242 -18.366 1.00 35.59 172 SER A C 1
ATOM 1368 O O . SER A 1 172 ? -12.301 4.202 -17.290 1.00 35.59 172 SER A O 1
ATOM 1370 N N . ILE A 1 173 ? -10.787 5.177 -18.602 1.00 41.69 173 ILE A N 1
ATOM 1371 C CA . ILE A 1 173 ? -10.925 6.503 -17.984 1.00 41.69 173 ILE A CA 1
ATOM 1372 C C . ILE A 1 173 ? -12.121 7.148 -18.701 1.00 41.69 173 ILE A C 1
ATOM 1374 O O . ILE A 1 173 ? -12.032 7.436 -19.889 1.00 41.69 173 ILE A O 1
ATOM 1378 N N . ASN A 1 174 ? -13.271 7.221 -18.028 1.00 32.88 174 ASN A N 1
ATOM 1379 C CA . ASN A 1 174 ? -14.572 7.617 -18.587 1.00 32.88 174 ASN A CA 1
ATOM 1380 C C . ASN A 1 174 ? -14.493 8.700 -19.686 1.00 32.88 174 ASN A C 1
ATOM 1382 O O . ASN A 1 174 ? -13.981 9.787 -19.442 1.00 32.88 174 ASN A O 1
ATOM 1386 N N . GLN A 1 175 ? -15.030 8.357 -20.863 1.00 43.56 175 GLN A N 1
ATOM 1387 C CA . GLN A 1 175 ? -15.383 9.187 -22.028 1.00 43.56 175 GLN A CA 1
ATOM 1388 C C . GLN A 1 175 ? -14.836 10.637 -22.052 1.00 43.56 175 GLN A C 1
ATOM 1390 O O . GLN A 1 175 ? -15.437 11.564 -21.517 1.00 43.56 175 GLN A O 1
ATOM 1395 N N . GLY A 1 176 ? -13.728 10.812 -22.777 1.00 29.62 176 GLY A N 1
ATOM 1396 C CA . GLY A 1 176 ? -13.097 12.060 -23.236 1.00 29.62 176 GLY A CA 1
ATOM 1397 C C . GLY A 1 176 ? -11.986 11.689 -24.235 1.00 29.62 176 GLY A C 1
ATOM 1398 O O . GLY A 1 176 ? -11.527 10.548 -24.176 1.00 29.62 176 GLY A O 1
ATOM 1399 N N . PRO A 1 177 ? -11.615 12.544 -25.213 1.00 29.61 177 PRO A N 1
ATOM 1400 C CA . PRO A 1 177 ? -11.069 12.097 -26.494 1.00 29.61 177 PRO A CA 1
ATOM 1401 C C . PRO A 1 177 ? -9.815 11.231 -26.345 1.00 29.61 177 PRO A C 1
ATOM 1403 O O . PRO A 1 177 ? -8.884 11.559 -25.615 1.00 29.61 177 PRO A O 1
ATOM 1406 N N . SER A 1 178 ? -9.854 10.114 -27.073 1.00 37.09 178 SER A N 1
ATOM 1407 C CA . SER A 1 178 ? -8.801 9.120 -27.253 1.00 37.09 178 SER A CA 1
ATOM 1408 C C . SER A 1 178 ? -7.433 9.759 -27.494 1.00 37.09 178 SER A C 1
ATOM 1410 O O . SER A 1 178 ? -7.179 10.300 -28.567 1.00 37.09 178 SER A O 1
ATOM 1412 N N . TYR A 1 179 ? -6.532 9.590 -26.529 1.00 39.00 179 TYR A N 1
ATOM 1413 C CA . TYR A 1 179 ? -5.087 9.678 -26.739 1.00 39.00 179 TYR A CA 1
ATOM 1414 C C . TYR A 1 179 ? -4.450 8.367 -26.275 1.00 39.00 179 TYR A C 1
ATOM 1416 O O . TYR A 1 179 ? -3.656 8.330 -25.337 1.00 39.00 179 TYR A O 1
ATOM 1424 N N . ALA A 1 180 ? -4.884 7.272 -26.899 1.00 38.81 180 ALA A N 1
ATOM 1425 C CA . ALA A 1 180 ? -4.266 5.966 -26.770 1.00 38.81 180 ALA A CA 1
ATOM 1426 C C . ALA A 1 180 ? -3.221 5.818 -27.875 1.00 38.81 180 ALA A C 1
ATOM 1428 O O . ALA A 1 180 ? -3.534 5.342 -28.954 1.00 38.81 180 ALA A O 1
ATOM 1429 N N . GLU A 1 181 ? -2.006 6.270 -27.593 1.00 34.50 181 GLU A N 1
ATOM 1430 C CA . GLU A 1 181 ? -0.761 5.792 -28.192 1.00 34.50 181 GLU A CA 1
ATOM 1431 C C . GLU A 1 181 ? 0.357 6.246 -27.224 1.00 34.50 181 GLU A C 1
ATOM 1433 O O . GLU A 1 181 ? 0.382 7.394 -26.783 1.00 34.50 181 GLU A O 1
ATOM 1438 N N . ASP A 1 182 ? 1.212 5.312 -26.799 1.00 34.66 182 ASP A N 1
ATOM 1439 C CA . ASP A 1 182 ? 2.395 5.501 -25.930 1.00 34.66 182 ASP A CA 1
ATOM 1440 C C . ASP A 1 182 ? 2.230 5.554 -24.392 1.00 34.66 182 ASP A C 1
ATOM 1442 O O . ASP A 1 182 ? 2.843 6.378 -23.700 1.00 34.66 182 ASP A O 1
ATOM 1446 N N . PHE A 1 183 ? 1.515 4.584 -23.809 1.00 43.09 183 PHE A N 1
ATOM 1447 C CA . PHE A 1 183 ? 1.644 4.242 -22.381 1.00 43.09 183 PHE A CA 1
ATOM 1448 C C . PHE A 1 183 ? 2.362 2.893 -22.188 1.00 43.09 183 PHE A C 1
ATOM 1450 O O . PHE A 1 183 ? 1.752 1.831 -22.186 1.00 43.09 183 PHE A O 1
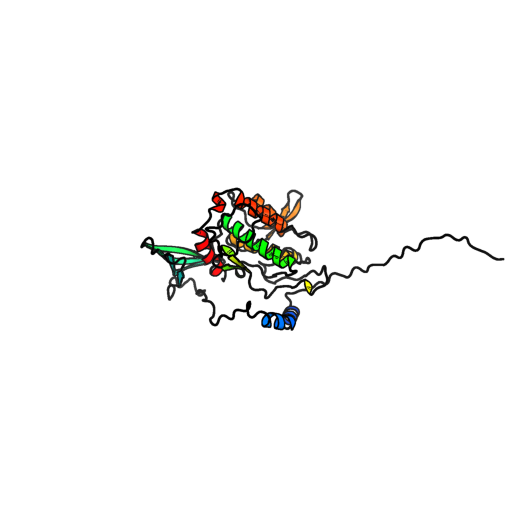ATOM 1457 N N . GLN A 1 184 ? 3.684 2.924 -21.984 1.00 50.06 184 GLN A N 1
ATOM 1458 C CA . GLN A 1 184 ? 4.511 1.749 -21.643 1.00 50.06 184 GLN A CA 1
ATOM 1459 C C . GLN A 1 184 ? 4.870 1.724 -20.143 1.00 50.06 184 GLN A C 1
ATOM 1461 O O . GLN A 1 184 ? 6.011 1.471 -19.773 1.00 50.06 184 GLN A O 1
ATOM 1466 N N . GLY A 1 185 ? 3.905 2.048 -19.271 1.00 48.03 185 GLY A N 1
ATOM 1467 C CA . GLY A 1 185 ? 4.078 2.218 -17.816 1.00 48.03 185 GLY A CA 1
ATOM 1468 C C . GLY A 1 185 ? 4.247 0.934 -16.997 1.00 48.03 185 GLY A C 1
ATOM 1469 O O . GLY A 1 185 ? 4.583 1.007 -15.821 1.00 48.03 185 GLY A O 1
ATOM 1470 N N . GLY A 1 186 ? 4.029 -0.228 -17.609 1.00 55.66 186 GLY A N 1
ATOM 1471 C CA . GLY A 1 186 ? 3.926 -1.494 -16.896 1.00 55.66 186 GLY A CA 1
ATOM 1472 C C . GLY A 1 186 ? 2.625 -1.631 -16.096 1.00 55.66 186 GLY A C 1
ATOM 1473 O O . GLY A 1 186 ? 2.152 -0.678 -15.474 1.00 55.66 186 GLY A O 1
ATOM 1474 N N . ASP A 1 187 ? 2.030 -2.820 -16.101 1.00 63.12 187 ASP A N 1
ATOM 1475 C CA . ASP A 1 187 ? 0.887 -3.142 -15.248 1.00 63.12 187 ASP A CA 1
ATOM 1476 C C . ASP A 1 187 ? 1.336 -3.792 -13.943 1.00 63.12 187 ASP A C 1
ATOM 1478 O O . ASP A 1 187 ? 2.341 -4.501 -13.901 1.00 63.12 187 ASP A O 1
ATOM 1482 N N . LEU A 1 188 ? 0.585 -3.532 -12.870 1.00 73.19 188 LEU A N 1
ATOM 1483 C CA . LEU A 1 188 ? 0.803 -4.152 -11.568 1.00 73.19 188 LEU A CA 1
ATOM 1484 C C . LEU A 1 188 ? -0.139 -5.336 -11.389 1.00 73.19 188 LEU A C 1
ATOM 1486 O O . LEU A 1 188 ? -1.350 -5.203 -11.562 1.00 73.19 188 LEU A O 1
ATOM 1490 N N . ILE A 1 189 ? 0.425 -6.463 -10.975 1.00 71.50 189 ILE A N 1
ATOM 1491 C CA . ILE A 1 189 ? -0.304 -7.669 -10.603 1.00 71.50 189 ILE A CA 1
ATOM 1492 C C . ILE A 1 189 ? -0.012 -7.944 -9.131 1.00 71.50 189 ILE A C 1
ATOM 1494 O O . ILE A 1 189 ? 1.144 -8.131 -8.748 1.00 71.50 189 ILE A O 1
ATOM 1498 N N . LEU A 1 190 ? -1.059 -7.956 -8.307 1.00 81.94 190 LEU A N 1
ATOM 1499 C CA . LEU A 1 190 ? -0.963 -8.388 -6.916 1.00 81.94 190 LEU A CA 1
ATOM 1500 C C . LEU A 1 190 ? -0.919 -9.917 -6.858 1.00 81.94 190 LEU A C 1
ATOM 1502 O O . LEU A 1 190 ? -1.662 -10.598 -7.567 1.00 81.94 190 LEU A O 1
ATOM 1506 N N . THR A 1 191 ? -0.033 -10.452 -6.030 1.00 80.88 191 THR A N 1
ATOM 1507 C CA . THR A 1 191 ? 0.216 -11.889 -5.881 1.00 80.88 191 THR A CA 1
ATOM 1508 C C . THR A 1 191 ? 0.320 -12.283 -4.411 1.00 80.88 191 THR A C 1
ATOM 1510 O O . THR A 1 191 ? 0.334 -11.423 -3.541 1.00 80.88 191 THR A O 1
ATOM 1513 N N . ASP A 1 192 ? 0.435 -13.589 -4.155 1.00 78.44 192 ASP A N 1
ATOM 1514 C CA . ASP A 1 192 ? 0.565 -14.178 -2.814 1.00 78.44 192 ASP A CA 1
ATOM 1515 C C . ASP A 1 192 ? -0.663 -13.968 -1.909 1.00 78.44 192 ASP A C 1
ATOM 1517 O O . ASP A 1 192 ? -0.618 -13.360 -0.840 1.00 78.44 192 ASP A O 1
ATOM 1521 N N . TYR A 1 193 ? -1.770 -14.588 -2.322 1.00 83.19 193 TYR A N 1
ATOM 1522 C CA . TYR A 1 193 ? -3.024 -14.645 -1.566 1.00 83.19 193 TYR A CA 1
ATOM 1523 C C . TYR A 1 193 ? -2.990 -15.660 -0.402 1.00 83.19 193 TYR A C 1
ATOM 1525 O O . TYR A 1 193 ? -4.028 -16.022 0.151 1.00 83.19 193 TYR A O 1
ATOM 1533 N N . GLY A 1 194 ? -1.809 -16.145 0.006 1.00 79.38 194 GLY A N 1
ATOM 1534 C CA . GLY A 1 194 ? -1.664 -17.181 1.039 1.00 79.38 194 GLY A CA 1
ATOM 1535 C C . GLY A 1 194 ? -2.114 -16.757 2.445 1.00 79.38 194 GLY A C 1
ATOM 1536 O O . GLY A 1 194 ? -2.149 -17.579 3.363 1.00 79.38 194 GLY A O 1
ATOM 1537 N N . ARG A 1 195 ? -2.433 -15.472 2.637 1.00 83.69 195 ARG A N 1
ATOM 1538 C CA . ARG A 1 195 ? -2.973 -14.899 3.882 1.00 83.69 195 ARG A CA 1
ATOM 1539 C C . ARG A 1 195 ? -4.288 -14.153 3.667 1.00 83.69 195 ARG A C 1
ATOM 1541 O O . ARG A 1 195 ? -4.715 -13.417 4.556 1.00 83.69 195 ARG A O 1
ATOM 1548 N N . SER A 1 196 ? -4.889 -14.312 2.495 1.00 88.25 196 SER A N 1
ATOM 1549 C CA . SER A 1 196 ? -6.121 -13.622 2.156 1.00 88.25 196 SER A CA 1
ATOM 1550 C C . SER A 1 196 ? -7.309 -14.200 2.905 1.00 88.25 196 SER A C 1
ATOM 1552 O O . SER A 1 196 ? -7.329 -15.376 3.271 1.00 88.25 196 SER A O 1
ATOM 1554 N N . ILE A 1 197 ? -8.289 -13.341 3.150 1.00 88.94 197 ILE A N 1
ATOM 1555 C CA . ILE A 1 197 ? -9.493 -13.662 3.906 1.00 88.94 197 ILE A CA 1
ATOM 1556 C C . ILE A 1 197 ? -10.680 -13.345 3.010 1.00 88.94 197 ILE A C 1
ATOM 1558 O O . ILE A 1 197 ? -10.876 -12.197 2.615 1.00 88.94 197 ILE A O 1
ATOM 1562 N N . ASP A 1 198 ? -11.463 -14.370 2.699 1.00 90.75 198 ASP A N 1
ATOM 1563 C CA . ASP A 1 198 ? -12.775 -14.211 2.086 1.00 90.75 198 ASP A CA 1
ATOM 1564 C C . ASP A 1 198 ? -13.767 -13.815 3.186 1.00 90.75 198 ASP A C 1
ATOM 1566 O O . ASP A 1 198 ? -14.017 -14.587 4.106 1.00 90.75 198 ASP A O 1
ATOM 1570 N N . LEU A 1 199 ? -14.288 -12.594 3.142 1.00 89.25 199 LEU A N 1
ATOM 1571 C CA . LEU A 1 199 ? -15.266 -12.096 4.106 1.00 89.25 199 LEU A CA 1
ATOM 1572 C C . LEU A 1 199 ? -16.653 -12.701 3.871 1.00 89.25 199 LEU A C 1
ATOM 1574 O O . LEU A 1 199 ? -17.425 -12.792 4.819 1.00 89.25 199 LEU A O 1
ATOM 1578 N N . SER A 1 200 ? -16.958 -13.167 2.653 1.00 89.94 200 SER A N 1
ATOM 1579 C CA . SER A 1 200 ? -18.287 -13.684 2.295 1.00 89.94 200 SER A CA 1
ATOM 1580 C C . SER A 1 200 ? -18.645 -15.000 2.992 1.00 89.94 200 SER A C 1
ATOM 1582 O O . SER A 1 200 ? -19.817 -15.365 3.071 1.00 89.94 200 SER A O 1
ATOM 1584 N N . VAL A 1 201 ? -17.648 -15.717 3.526 1.00 88.44 201 VAL A N 1
ATOM 1585 C CA . VAL A 1 201 ? -17.865 -16.950 4.301 1.00 88.44 201 VAL A CA 1
ATOM 1586 C C . VAL A 1 201 ? -18.124 -16.689 5.787 1.00 88.44 201 VAL A C 1
ATOM 1588 O O . VAL A 1 201 ? -18.391 -17.636 6.529 1.00 88.44 201 VAL A O 1
ATOM 1591 N N . TYR A 1 202 ? -18.036 -15.433 6.228 1.00 88.00 202 TYR A N 1
ATOM 1592 C CA . TYR A 1 202 ? -18.305 -15.015 7.599 1.00 88.00 202 TYR A CA 1
ATOM 1593 C C . TYR A 1 202 ? -19.609 -14.208 7.675 1.00 88.00 202 TYR A C 1
ATOM 1595 O O . TYR A 1 202 ? -20.014 -13.601 6.686 1.00 88.00 202 TYR A O 1
ATOM 1603 N N . PRO A 1 203 ? -20.281 -14.165 8.841 1.00 92.06 203 PRO A N 1
ATOM 1604 C CA . PRO A 1 203 ? -21.424 -13.278 9.035 1.00 92.06 203 PRO A CA 1
ATOM 1605 C C . PRO A 1 203 ? -21.060 -11.805 8.813 1.00 92.06 203 PRO A C 1
ATOM 1607 O O . PRO A 1 203 ? -19.964 -11.367 9.186 1.00 92.06 203 PRO A O 1
ATOM 1610 N N . ASP A 1 204 ? -22.008 -11.028 8.292 1.00 90.44 204 ASP A N 1
ATOM 1611 C CA . ASP A 1 204 ? -21.852 -9.583 8.125 1.00 90.44 204 ASP A CA 1
ATOM 1612 C C . ASP A 1 204 ? -21.451 -8.913 9.448 1.00 90.44 204 ASP A C 1
ATOM 1614 O O . ASP A 1 204 ? -21.999 -9.194 10.516 1.00 90.44 204 ASP A O 1
ATOM 1618 N N . GLY A 1 205 ? -20.469 -8.013 9.375 1.00 89.25 205 GLY A N 1
ATOM 1619 C CA . GLY A 1 205 ? -19.928 -7.324 10.548 1.00 89.25 205 GLY A CA 1
ATOM 1620 C C . GLY A 1 205 ? -18.864 -8.107 11.326 1.00 89.25 205 GLY A C 1
ATOM 1621 O O . GLY A 1 205 ? -18.416 -7.625 12.366 1.00 89.25 205 GLY A O 1
ATOM 1622 N N . THR A 1 206 ? -18.424 -9.273 10.839 1.00 91.38 206 THR A N 1
ATOM 1623 C CA . THR A 1 206 ? -17.279 -9.996 11.418 1.00 91.38 206 THR A CA 1
ATOM 1624 C C . THR A 1 206 ? -16.018 -9.128 11.416 1.00 91.38 206 THR A C 1
ATOM 1626 O O . THR A 1 206 ? -15.702 -8.456 10.434 1.00 91.38 206 THR A O 1
ATOM 1629 N N . THR A 1 207 ? -15.271 -9.165 12.523 1.00 94.69 207 THR A N 1
ATOM 1630 C CA . THR A 1 207 ? -13.998 -8.451 12.680 1.00 94.69 207 THR A CA 1
ATOM 1631 C C . THR A 1 207 ? -12.914 -9.386 13.190 1.00 94.69 207 THR A C 1
ATOM 1633 O O . THR A 1 207 ? -13.193 -10.325 13.932 1.00 94.69 207 THR A O 1
ATOM 1636 N N . PHE A 1 208 ? -11.663 -9.099 12.853 1.00 92.56 208 PHE A N 1
ATOM 1637 C CA . PHE A 1 208 ? -10.524 -9.926 13.232 1.00 92.56 208 PHE A CA 1
ATOM 1638 C C . PHE A 1 208 ? -9.696 -9.257 14.319 1.00 92.56 208 PHE A C 1
ATOM 1640 O O . PHE A 1 208 ? -9.671 -8.034 14.456 1.00 92.56 208 PHE A O 1
ATOM 1647 N N . LYS A 1 209 ? -8.996 -10.073 15.101 1.00 89.38 209 LYS A N 1
ATOM 1648 C CA . LYS A 1 209 ? -8.087 -9.627 16.156 1.00 89.38 209 LYS A CA 1
ATOM 1649 C C . LYS A 1 209 ? -6.903 -10.576 16.202 1.00 89.38 209 LYS A C 1
ATOM 1651 O O . LYS A 1 209 ? -7.043 -11.755 15.916 1.00 89.38 209 LYS A O 1
ATOM 1656 N N . GLY A 1 210 ? -5.731 -10.056 16.537 1.00 81.00 210 GLY A N 1
ATOM 1657 C CA . GLY A 1 210 ? -4.477 -10.802 16.446 1.00 81.00 210 GLY A CA 1
ATOM 1658 C C . GLY A 1 210 ? -3.393 -9.942 15.821 1.00 81.00 210 GLY A C 1
ATOM 1659 O O . GLY A 1 210 ? -3.661 -8.823 15.374 1.00 81.00 210 GLY A O 1
ATOM 1660 N N . ASN A 1 211 ? -2.160 -10.438 15.820 1.00 78.81 211 ASN A N 1
ATOM 1661 C CA . ASN A 1 211 ? -1.032 -9.729 15.234 1.00 78.81 211 ASN A CA 1
ATOM 1662 C C . ASN A 1 211 ? -0.269 -10.653 14.277 1.00 78.81 211 ASN A C 1
ATOM 1664 O O . ASN A 1 211 ? -0.137 -11.844 14.527 1.00 78.81 211 ASN A O 1
ATOM 1668 N N . CYS A 1 212 ? 0.261 -10.110 13.182 1.00 73.81 212 CYS A N 1
ATOM 1669 C CA . CYS A 1 212 ? 0.965 -10.907 12.172 1.00 73.81 212 CYS A CA 1
ATOM 1670 C C . CYS A 1 212 ? 2.391 -11.338 12.591 1.00 73.81 212 CYS A C 1
ATOM 1672 O O . CYS A 1 212 ? 3.150 -11.832 11.757 1.00 73.81 212 CYS A O 1
ATOM 1674 N N . HIS A 1 213 ? 2.783 -11.099 13.851 1.00 72.75 213 HIS A N 1
ATOM 1675 C CA . HIS A 1 213 ? 4.105 -11.323 14.457 1.00 72.75 213 HIS A CA 1
ATOM 1676 C C . HIS A 1 213 ? 5.307 -10.680 13.738 1.00 72.75 213 HIS A C 1
ATOM 1678 O O . HIS A 1 213 ? 6.446 -10.817 14.182 1.00 72.75 213 HIS A O 1
ATOM 1684 N N . ALA A 1 214 ? 5.070 -9.907 12.679 1.00 70.19 214 ALA A N 1
ATOM 1685 C CA . ALA A 1 214 ? 6.088 -9.179 11.941 1.00 70.19 214 ALA A CA 1
ATOM 1686 C C . ALA A 1 214 ? 5.985 -7.683 12.269 1.00 70.19 214 ALA A C 1
ATOM 1688 O O . ALA A 1 214 ? 5.141 -6.976 11.728 1.00 70.19 214 ALA A O 1
ATOM 1689 N N . LYS A 1 215 ? 6.854 -7.193 13.166 1.00 67.19 215 LYS A N 1
ATOM 1690 C CA . LYS A 1 215 ? 6.783 -5.843 13.772 1.00 67.19 215 LYS A CA 1
ATOM 1691 C C . LYS A 1 215 ? 6.581 -4.691 12.770 1.00 67.19 215 LYS A C 1
ATOM 1693 O O . LYS A 1 215 ? 5.882 -3.738 13.084 1.00 67.19 215 LYS A O 1
ATOM 1698 N N . GLY A 1 216 ? 7.176 -4.771 11.577 1.00 67.12 216 GLY A N 1
ATOM 1699 C CA . GLY A 1 216 ? 7.052 -3.745 10.527 1.00 67.12 216 GLY A CA 1
ATOM 1700 C C . GLY A 1 216 ? 5.751 -3.786 9.713 1.00 67.12 216 GLY A C 1
ATOM 1701 O O . GLY A 1 216 ? 5.501 -2.880 8.927 1.00 67.12 216 GLY A O 1
ATOM 1702 N N . PHE A 1 217 ? 4.929 -4.820 9.898 1.00 75.25 217 PHE A N 1
ATOM 1703 C CA . PHE A 1 217 ? 3.696 -5.074 9.144 1.00 75.25 217 PHE A CA 1
ATOM 1704 C C . PHE A 1 217 ? 2.453 -5.111 10.044 1.00 75.25 217 PHE A C 1
ATOM 1706 O O . PHE A 1 217 ? 1.370 -5.476 9.596 1.00 75.25 217 PHE A O 1
ATOM 1713 N N . GLN A 1 218 ? 2.600 -4.755 11.322 1.00 86.94 218 GLN A N 1
ATOM 1714 C CA . GLN A 1 218 ? 1.484 -4.664 12.258 1.00 86.94 218 GLN A CA 1
ATOM 1715 C C . GLN A 1 218 ? 0.732 -3.349 12.038 1.00 86.94 218 GLN A C 1
ATOM 1717 O O . GLN A 1 218 ? 1.320 -2.277 12.194 1.00 86.94 218 GLN A O 1
ATOM 1722 N N . SER A 1 219 ? -0.561 -3.431 11.703 1.00 93.25 219 SER A N 1
ATOM 1723 C CA . SER A 1 219 ? -1.416 -2.246 11.581 1.00 93.25 219 SER A CA 1
ATOM 1724 C C . SER A 1 219 ? -1.583 -1.526 12.921 1.00 93.25 219 SER A C 1
ATOM 1726 O O . SER A 1 219 ? -1.289 -2.076 13.986 1.00 93.25 219 SER A O 1
ATOM 1728 N N . VAL A 1 220 ? -2.095 -0.294 12.894 1.00 94.38 220 VAL A N 1
ATOM 1729 C CA . VAL A 1 220 ? -2.381 0.464 14.122 1.00 94.38 220 VAL A CA 1
ATOM 1730 C C . VAL A 1 220 ? -3.332 -0.306 15.040 1.00 94.38 220 VAL A C 1
ATOM 1732 O O . VAL A 1 220 ? -3.141 -0.326 16.255 1.00 94.38 220 VAL A O 1
ATOM 1735 N N . GLU A 1 221 ? -4.337 -0.975 14.484 1.00 95.56 221 GLU A N 1
ATOM 1736 C CA . GLU A 1 221 ? -5.263 -1.836 15.220 1.00 95.56 221 GLU A CA 1
ATOM 1737 C C . GLU A 1 221 ? -4.521 -2.993 15.896 1.00 95.56 221 GLU A C 1
ATOM 1739 O O . GLU A 1 221 ? -4.707 -3.203 17.092 1.00 95.56 221 GLU A O 1
ATOM 1744 N N . MET A 1 222 ? -3.608 -3.671 15.190 1.00 93.81 222 MET A N 1
ATOM 1745 C CA . MET A 1 222 ? -2.787 -4.738 15.776 1.00 93.81 222 MET A CA 1
ATOM 1746 C C . MET A 1 222 ? -1.893 -4.221 16.912 1.00 93.81 222 MET A C 1
ATOM 1748 O O . MET A 1 222 ? -1.813 -4.852 17.965 1.00 93.81 222 MET A O 1
ATOM 1752 N N . LEU A 1 223 ? -1.254 -3.059 16.723 1.00 91.56 223 LEU A N 1
ATOM 1753 C CA . LEU A 1 223 ? -0.395 -2.415 17.727 1.00 91.56 223 LEU A CA 1
ATOM 1754 C C . LEU A 1 223 ? -1.168 -1.961 18.972 1.00 91.56 223 LEU A C 1
ATOM 1756 O O . LEU A 1 223 ? -0.595 -1.863 20.053 1.00 91.56 223 LEU A O 1
ATOM 1760 N N . THR A 1 224 ? -2.457 -1.658 18.815 1.00 92.00 224 THR A N 1
ATOM 1761 C CA . THR A 1 224 ? -3.340 -1.173 19.889 1.00 92.00 224 THR A CA 1
ATOM 1762 C C . THR A 1 224 ? -4.318 -2.234 20.388 1.00 92.00 224 THR A C 1
ATOM 1764 O O . THR A 1 224 ? -5.204 -1.919 21.179 1.00 92.00 224 THR A O 1
ATOM 1767 N N . HIS A 1 225 ? -4.162 -3.487 19.948 1.00 92.62 225 HIS A N 1
ATOM 1768 C CA . HIS A 1 225 ? -5.035 -4.615 20.285 1.00 92.62 225 HIS A CA 1
ATOM 1769 C C . HIS A 1 225 ? -6.528 -4.376 19.986 1.00 92.62 225 HIS A C 1
ATOM 1771 O O . HIS A 1 225 ? -7.400 -4.942 20.651 1.00 92.62 225 HIS A O 1
ATOM 1777 N N . ARG A 1 226 ? -6.829 -3.550 18.976 1.00 93.62 226 ARG A N 1
ATOM 1778 C CA . ARG A 1 226 ? -8.189 -3.291 18.489 1.00 93.62 226 ARG A CA 1
ATOM 1779 C C . ARG A 1 226 ? -8.581 -4.280 17.380 1.00 93.62 226 ARG A C 1
ATOM 1781 O O . ARG A 1 226 ? -7.696 -4.808 16.703 1.00 93.62 226 ARG A O 1
ATOM 1788 N N . PRO A 1 227 ? -9.888 -4.506 17.163 1.00 95.56 227 PRO A N 1
ATOM 1789 C CA . PRO A 1 227 ? -10.367 -5.258 16.009 1.00 95.56 227 PRO A CA 1
ATOM 1790 C C . PRO A 1 227 ? -10.042 -4.557 14.683 1.00 95.56 227 PRO A C 1
ATOM 1792 O O . PRO A 1 227 ? -10.017 -3.325 14.615 1.00 95.56 227 PRO A O 1
ATOM 1795 N N . TRP A 1 228 ? -9.843 -5.341 13.627 1.00 95.94 228 TRP A N 1
ATOM 1796 C CA . TRP A 1 228 ? -9.540 -4.877 12.274 1.00 95.94 228 TRP A CA 1
ATOM 1797 C C . TRP A 1 228 ? -10.261 -5.706 11.203 1.00 95.94 228 TRP A C 1
ATOM 1799 O O . TRP A 1 228 ? -10.634 -6.857 11.417 1.00 95.94 228 TRP A O 1
ATOM 1809 N N . THR A 1 229 ? -10.461 -5.098 10.035 1.00 95.94 229 THR A N 1
ATOM 1810 C CA . THR A 1 229 ? -10.952 -5.720 8.794 1.00 95.94 229 THR A CA 1
ATOM 1811 C C . THR A 1 229 ? -10.134 -5.161 7.623 1.00 95.94 229 THR A C 1
ATOM 1813 O O . THR A 1 229 ? -8.951 -5.466 7.509 1.00 95.94 229 THR A O 1
ATOM 1816 N N . HIS A 1 230 ? -10.706 -4.266 6.815 1.00 96.81 230 HIS A N 1
ATOM 1817 C CA . HIS A 1 230 ? -10.082 -3.618 5.658 1.00 96.81 230 HIS A CA 1
ATOM 1818 C C . HIS A 1 230 ? -8.819 -2.812 5.998 1.00 96.81 230 HIS A C 1
ATOM 1820 O O . HIS A 1 230 ? -7.958 -2.627 5.135 1.00 96.81 230 HIS A O 1
ATOM 1826 N N . GLN A 1 231 ? -8.671 -2.382 7.259 1.00 96.75 231 GLN A N 1
ATOM 1827 C CA . GLN A 1 231 ? -7.499 -1.646 7.740 1.00 96.75 231 GLN A CA 1
ATOM 1828 C C . GLN A 1 231 ? -6.187 -2.395 7.508 1.00 96.75 231 GLN A C 1
ATOM 1830 O O . GLN A 1 231 ? -5.143 -1.763 7.359 1.00 96.75 231 GLN A O 1
ATOM 1835 N N . ILE A 1 232 ? -6.219 -3.732 7.467 1.00 95.56 232 ILE A N 1
ATOM 1836 C CA . ILE A 1 232 ? -5.006 -4.513 7.246 1.00 95.56 232 ILE A CA 1
ATOM 1837 C C . ILE A 1 232 ? -4.367 -4.208 5.887 1.00 95.56 232 ILE A C 1
ATOM 1839 O O . ILE A 1 232 ? -3.160 -3.986 5.808 1.00 95.56 232 ILE A O 1
ATOM 1843 N N . ASP A 1 233 ? -5.181 -4.113 4.838 1.00 96.56 233 ASP A N 1
ATOM 1844 C CA . ASP A 1 233 ? -4.718 -3.858 3.477 1.00 96.56 233 ASP A CA 1
ATOM 1845 C C . ASP A 1 233 ? -4.374 -2.384 3.268 1.00 96.56 233 ASP A C 1
ATOM 1847 O O . ASP A 1 233 ? -3.3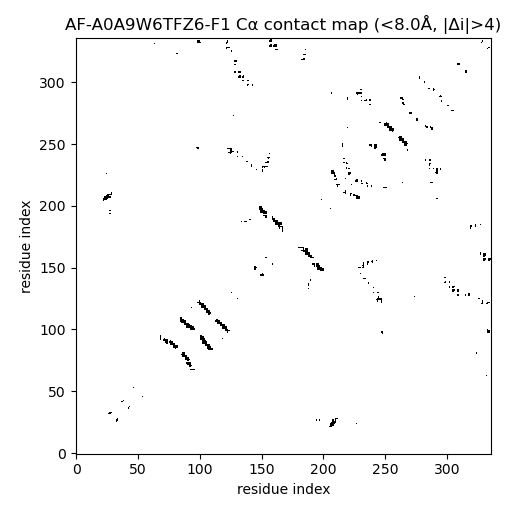89 -2.061 2.605 1.00 96.56 233 ASP A O 1
ATOM 1851 N N . THR A 1 234 ? -5.150 -1.469 3.855 1.00 97.06 234 THR A N 1
ATOM 1852 C CA . THR A 1 234 ? -4.913 -0.027 3.695 1.00 97.06 234 THR A CA 1
ATOM 1853 C C . THR A 1 234 ? -3.687 0.447 4.477 1.00 97.06 234 THR A C 1
ATOM 1855 O O . THR A 1 234 ? -2.907 1.255 3.967 1.00 97.06 234 THR A O 1
ATOM 1858 N N . PHE A 1 235 ? -3.431 -0.113 5.662 1.00 96.44 235 PHE A N 1
ATOM 1859 C CA . PHE A 1 235 ? -2.177 0.107 6.385 1.00 96.44 235 PHE A CA 1
ATOM 1860 C C . PHE A 1 235 ? -0.980 -0.454 5.607 1.00 96.44 235 PHE A C 1
ATOM 1862 O O . PHE A 1 235 ? 0.065 0.189 5.486 1.00 96.44 235 PHE A O 1
ATOM 1869 N N . ALA A 1 236 ? -1.129 -1.651 5.047 1.00 94.19 236 ALA A N 1
ATOM 1870 C CA . ALA A 1 236 ? -0.101 -2.294 4.247 1.00 94.19 236 ALA A CA 1
ATOM 1871 C C . ALA A 1 236 ? 0.190 -1.539 2.930 1.00 94.19 236 ALA A C 1
ATOM 1873 O O . ALA A 1 236 ? 1.346 -1.425 2.503 1.00 94.19 236 ALA A O 1
ATOM 1874 N N . PHE A 1 237 ? -0.829 -0.912 2.337 1.00 96.19 237 PHE A N 1
ATOM 1875 C CA . PHE A 1 237 ? -0.671 0.061 1.259 1.00 96.19 237 PHE A CA 1
ATOM 1876 C C . PHE A 1 237 ? 0.158 1.273 1.704 1.00 96.19 237 PHE A C 1
ATOM 1878 O O . PHE A 1 237 ? 1.119 1.618 1.019 1.00 96.19 237 PHE A O 1
ATOM 1885 N N . CYS A 1 238 ? -0.111 1.868 2.874 1.00 96.19 238 CYS A N 1
ATOM 1886 C CA . CYS A 1 238 ? 0.752 2.918 3.436 1.00 96.19 238 CYS A CA 1
ATOM 1887 C C . CYS A 1 238 ? 2.204 2.445 3.591 1.00 96.19 238 CYS A C 1
ATOM 1889 O O . CYS A 1 238 ? 3.131 3.175 3.233 1.00 96.19 238 CYS A O 1
ATOM 1891 N N . GLY A 1 239 ? 2.408 1.214 4.068 1.00 92.31 239 GLY A N 1
ATOM 1892 C CA . GLY A 1 239 ? 3.726 0.588 4.162 1.00 92.31 239 GLY A CA 1
ATOM 1893 C C . GLY A 1 239 ? 4.439 0.515 2.811 1.00 92.31 239 GLY A C 1
ATOM 1894 O O . GLY A 1 239 ? 5.595 0.927 2.690 1.00 92.31 239 GLY A O 1
ATOM 1895 N N . THR A 1 240 ? 3.725 0.069 1.777 1.00 90.94 240 THR A N 1
ATOM 1896 C 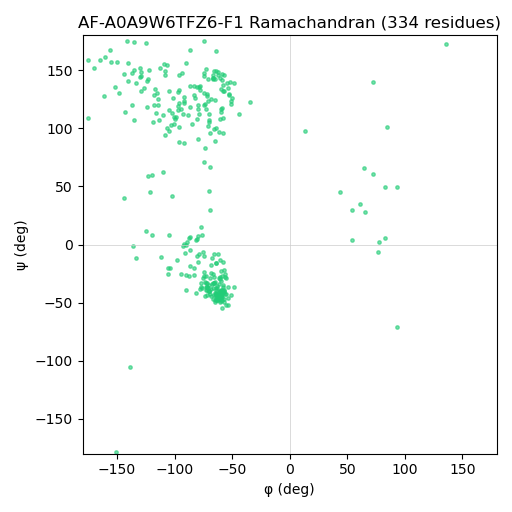CA . THR A 1 240 ? 4.231 -0.030 0.401 1.00 90.94 240 THR A CA 1
ATOM 1897 C C . THR A 1 240 ? 4.564 1.350 -0.170 1.00 90.94 240 THR A C 1
ATOM 1899 O O . THR A 1 240 ? 5.678 1.567 -0.648 1.00 90.94 240 THR A O 1
ATOM 1902 N N . MET A 1 241 ? 3.663 2.324 -0.023 1.00 93.00 241 MET A N 1
ATOM 1903 C CA . MET A 1 241 ? 3.877 3.705 -0.462 1.00 93.00 241 MET A CA 1
ATOM 1904 C C . MET A 1 241 ? 5.062 4.363 0.238 1.00 93.00 241 MET A C 1
ATOM 1906 O O . MET A 1 241 ? 5.856 5.057 -0.397 1.00 93.00 241 MET A O 1
ATOM 1910 N N . HIS A 1 242 ? 5.231 4.121 1.536 1.00 92.06 242 HIS A N 1
ATOM 1911 C CA . HIS A 1 242 ? 6.385 4.614 2.274 1.00 92.06 242 HIS A CA 1
ATOM 1912 C C . HIS A 1 242 ? 7.689 3.988 1.760 1.00 92.06 242 HIS A C 1
ATOM 1914 O O . HIS A 1 242 ? 8.676 4.702 1.573 1.00 92.06 242 HIS A O 1
ATOM 1920 N N . CYS A 1 243 ? 7.698 2.683 1.471 1.00 86.81 243 CYS A N 1
ATOM 1921 C CA . CYS A 1 243 ? 8.854 2.025 0.861 1.00 86.81 243 CYS A CA 1
ATOM 1922 C C . CYS A 1 243 ? 9.191 2.650 -0.495 1.00 86.81 243 CYS A C 1
ATOM 1924 O O . CYS A 1 243 ? 10.349 2.979 -0.741 1.00 86.81 243 CYS A O 1
ATOM 1926 N N . MET A 1 244 ? 8.186 2.903 -1.336 1.00 85.62 244 MET A N 1
ATOM 1927 C CA . MET A 1 244 ? 8.385 3.560 -2.625 1.00 85.62 244 MET A CA 1
ATOM 1928 C C . MET A 1 244 ? 8.920 4.985 -2.461 1.00 85.62 244 MET A C 1
ATOM 1930 O O . MET A 1 244 ? 9.898 5.339 -3.101 1.00 85.62 244 MET A O 1
ATOM 1934 N N . LEU A 1 245 ? 8.347 5.808 -1.584 1.00 89.19 245 LEU A N 1
ATOM 1935 C CA . LEU A 1 245 ? 8.743 7.214 -1.430 1.00 89.19 245 LEU A CA 1
ATOM 1936 C C . LEU A 1 245 ? 10.099 7.398 -0.742 1.00 89.19 245 LEU A C 1
ATOM 1938 O O . LEU A 1 245 ? 10.870 8.293 -1.097 1.00 89.19 245 LEU A O 1
ATOM 1942 N N . PHE A 1 246 ? 10.387 6.588 0.275 1.00 86.31 246 PHE A N 1
ATOM 1943 C CA . PHE A 1 246 ? 11.527 6.795 1.168 1.00 86.31 246 PHE A CA 1
ATOM 1944 C C . PHE A 1 246 ? 12.621 5.735 1.028 1.00 86.31 246 PHE A C 1
ATOM 1946 O O . PHE A 1 246 ? 13.707 5.932 1.574 1.00 86.31 246 PHE A O 1
ATOM 1953 N N . GLY A 1 247 ? 12.367 4.636 0.312 1.00 80.19 247 GLY A N 1
ATOM 1954 C CA . GLY A 1 247 ? 13.308 3.522 0.168 1.00 80.19 247 GLY A CA 1
ATOM 1955 C C . GLY A 1 247 ? 13.576 2.782 1.481 1.00 80.19 247 GLY A C 1
ATOM 1956 O O . GLY A 1 247 ? 14.688 2.301 1.684 1.00 80.19 247 GLY A O 1
ATOM 1957 N N . LYS A 1 248 ? 12.609 2.773 2.410 1.00 82.00 248 LYS A N 1
ATOM 1958 C CA . LYS A 1 248 ? 12.709 2.103 3.715 1.00 82.00 248 LYS A CA 1
ATOM 1959 C C . LYS A 1 248 ? 11.338 1.734 4.286 1.00 82.00 248 LYS A C 1
ATOM 1961 O O . LYS A 1 248 ? 10.347 2.393 3.964 1.00 82.00 248 LYS A O 1
ATOM 1966 N N . TYR A 1 249 ? 11.308 0.742 5.178 1.00 84.31 249 TYR A N 1
ATOM 1967 C CA . TYR A 1 249 ? 10.093 0.307 5.871 1.00 84.31 249 TYR A CA 1
ATOM 1968 C C . TYR A 1 249 ? 9.445 1.459 6.635 1.00 84.31 249 TYR A C 1
ATOM 1970 O O . TYR A 1 249 ? 10.110 2.372 7.136 1.00 84.31 249 TYR A O 1
ATOM 1978 N N . MET A 1 250 ? 8.117 1.415 6.671 1.00 91.12 250 MET A N 1
ATOM 1979 C CA . MET A 1 250 ? 7.321 2.379 7.405 1.00 91.12 250 MET A CA 1
ATOM 1980 C C . MET A 1 250 ? 7.465 2.135 8.900 1.00 91.12 250 MET A C 1
ATOM 1982 O O . MET A 1 250 ? 7.248 1.033 9.393 1.00 91.12 250 MET A O 1
ATOM 1986 N N . GLU A 1 251 ? 7.777 3.201 9.622 1.00 92.00 251 GLU A N 1
ATOM 1987 C CA . GLU A 1 251 ? 7.675 3.240 11.073 1.00 92.00 251 GLU A CA 1
ATOM 1988 C C . GLU A 1 251 ? 6.608 4.261 11.438 1.00 92.00 251 GLU A C 1
ATOM 1990 O O . GLU A 1 251 ? 6.630 5.397 10.947 1.00 92.00 251 GLU A O 1
ATOM 1995 N N . VAL A 1 252 ? 5.683 3.864 12.306 1.00 93.75 252 VAL A N 1
ATOM 1996 C CA . VAL A 1 252 ? 4.619 4.727 12.818 1.00 93.75 252 VAL A CA 1
ATOM 1997 C C . VAL A 1 252 ? 4.889 5.077 14.272 1.00 93.75 252 VAL A C 1
ATOM 1999 O O . VAL A 1 252 ? 5.428 4.279 15.037 1.00 93.75 252 VAL A O 1
ATOM 2002 N N . LYS A 1 253 ? 4.514 6.292 14.665 1.00 93.00 253 LYS A N 1
ATOM 2003 C CA . LYS A 1 253 ? 4.562 6.729 16.057 1.00 93.00 253 LYS A CA 1
ATOM 2004 C C . LYS A 1 253 ? 3.306 7.492 16.427 1.00 93.00 253 LYS A C 1
ATOM 2006 O O . LYS A 1 253 ? 2.753 8.227 15.606 1.00 93.00 253 LYS A O 1
ATOM 2011 N N . LEU A 1 254 ? 2.915 7.358 17.688 1.00 92.81 254 LEU A N 1
ATOM 2012 C CA . LEU A 1 254 ? 1.866 8.171 18.273 1.00 92.81 254 LEU A CA 1
ATOM 2013 C C . LEU A 1 254 ? 2.387 9.600 18.475 1.00 92.81 254 LEU A C 1
ATOM 2015 O O . LEU A 1 254 ? 3.459 9.822 19.042 1.00 92.81 254 LEU A O 1
ATOM 2019 N N . ARG A 1 255 ? 1.639 10.576 17.974 1.00 89.81 255 ARG A N 1
ATOM 2020 C CA . ARG A 1 255 ? 1.872 12.017 18.119 1.00 89.81 255 ARG A CA 1
ATOM 2021 C C . ARG A 1 255 ? 0.614 12.664 18.701 1.00 89.81 255 ARG A C 1
ATOM 2023 O O . ARG A 1 255 ? -0.409 12.007 18.846 1.00 89.81 255 ARG A O 1
ATOM 2030 N N . ARG A 1 256 ? 0.679 13.955 19.023 1.00 86.75 256 ARG A N 1
ATOM 2031 C CA . ARG A 1 256 ? -0.512 14.769 19.303 1.00 86.75 256 ARG A CA 1
ATOM 2032 C C . ARG A 1 256 ? -0.779 15.676 18.109 1.00 86.75 256 ARG A C 1
ATOM 2034 O O . ARG A 1 256 ? 0.156 16.299 17.606 1.00 86.75 256 ARG A O 1
ATOM 2041 N N . ASN A 1 257 ? -2.022 15.715 17.644 1.00 83.31 257 ASN A N 1
ATOM 2042 C CA . ASN A 1 257 ? -2.450 16.680 16.631 1.00 83.31 257 ASN A CA 1
ATOM 2043 C C . ASN A 1 257 ? -2.598 18.094 17.256 1.00 83.31 257 ASN A C 1
ATOM 2045 O O . ASN A 1 257 ? -2.442 18.232 18.474 1.00 83.31 257 ASN A O 1
ATOM 2049 N N . PRO A 1 258 ? -2.895 19.154 16.473 1.00 81.81 258 PRO A N 1
ATOM 2050 C CA . PRO A 1 258 ? -3.062 20.516 17.003 1.00 81.81 258 PRO A CA 1
ATOM 2051 C C . PRO A 1 258 ? -4.125 20.646 18.105 1.00 81.81 258 PRO A C 1
ATOM 2053 O O . PRO A 1 258 ? -4.009 21.509 18.967 1.00 81.81 258 PRO A O 1
ATOM 2056 N N . ASN A 1 259 ? -5.114 19.747 18.122 1.00 85.12 259 ASN A N 1
ATOM 2057 C CA . ASN A 1 259 ? -6.182 19.702 19.123 1.00 85.12 259 ASN A CA 1
ATOM 2058 C C . ASN A 1 259 ? -5.799 18.867 20.362 1.00 85.12 259 ASN A C 1
ATOM 2060 O O . ASN A 1 259 ? -6.636 18.601 21.219 1.00 85.12 259 ASN A O 1
ATOM 2064 N N . GLY A 1 260 ? -4.550 18.399 20.452 1.00 84.75 260 GLY A N 1
ATOM 2065 C CA . GLY A 1 260 ? -4.041 17.602 21.568 1.00 84.75 260 GLY A CA 1
ATOM 2066 C C . GLY A 1 260 ? -4.460 16.128 21.561 1.00 84.75 260 GLY A C 1
ATOM 2067 O O . GLY A 1 260 ? -4.076 15.402 22.482 1.00 84.75 260 GLY A O 1
ATOM 2068 N N . VAL A 1 261 ? -5.193 15.674 20.540 1.00 86.38 261 VAL A N 1
ATOM 2069 C CA . VAL A 1 261 ? -5.699 14.299 20.418 1.00 86.38 261 VAL A CA 1
ATOM 2070 C C . VAL A 1 261 ? -4.573 13.367 19.944 1.00 86.38 261 VAL A C 1
ATOM 2072 O O . VAL A 1 261 ? -3.826 13.741 19.028 1.00 86.38 261 VAL A O 1
ATOM 2075 N N . PRO A 1 262 ? -4.413 12.171 20.551 1.00 88.00 262 PRO A N 1
ATOM 2076 C CA . PRO A 1 262 ? -3.460 11.170 20.086 1.00 88.00 262 PRO A CA 1
ATOM 2077 C C . PRO A 1 262 ? -3.727 10.773 18.634 1.00 88.00 262 PRO A C 1
ATOM 2079 O O . PRO A 1 262 ? -4.861 10.494 18.258 1.00 88.00 262 PRO A O 1
ATOM 2082 N N . HIS A 1 263 ? -2.675 10.753 17.826 1.00 90.44 263 HIS A N 1
ATOM 2083 C CA . HIS A 1 263 ? -2.765 10.566 16.388 1.00 90.44 263 HIS A CA 1
ATOM 2084 C C . HIS A 1 263 ? -1.537 9.828 15.854 1.00 90.44 263 HIS A C 1
ATOM 2086 O O . HIS A 1 263 ? -0.399 10.208 16.145 1.00 90.44 263 HIS A O 1
ATOM 2092 N N . TRP A 1 264 ? -1.741 8.783 15.062 1.00 94.75 264 TRP A N 1
ATOM 2093 C CA . TRP A 1 264 ? -0.665 8.016 14.448 1.00 94.75 264 TRP A CA 1
ATOM 2094 C C . TRP A 1 264 ? -0.139 8.716 13.204 1.00 94.75 264 TRP A C 1
ATOM 2096 O O . TRP A 1 264 ? -0.890 9.199 12.362 1.00 94.75 264 TRP A O 1
ATOM 2106 N N . GLY A 1 265 ? 1.181 8.769 13.071 1.00 93.81 265 GLY A N 1
ATOM 2107 C CA . GLY A 1 265 ? 1.815 9.281 11.865 1.00 93.81 265 GLY A CA 1
ATOM 2108 C C . GLY A 1 265 ? 3.154 8.616 11.613 1.00 93.81 265 GLY A C 1
ATOM 2109 O O . GLY A 1 265 ? 3.810 8.130 12.539 1.00 93.81 265 GLY A O 1
ATOM 2110 N N . ILE A 1 266 ? 3.586 8.635 10.356 1.00 94.25 266 ILE A N 1
ATOM 2111 C CA . ILE A 1 266 ? 4.892 8.100 9.972 1.00 94.25 266 ILE A CA 1
ATOM 2112 C C . ILE A 1 266 ? 6.027 8.868 10.666 1.00 94.25 266 ILE A C 1
ATOM 2114 O O . ILE A 1 266 ? 5.915 10.063 10.959 1.00 94.25 266 ILE A O 1
ATOM 2118 N N . VAL A 1 267 ? 7.142 8.200 10.959 1.00 90.62 267 VAL A N 1
ATOM 2119 C CA . VAL A 1 267 ? 8.333 8.834 11.551 1.00 90.62 267 VAL A CA 1
ATOM 2120 C C . VAL A 1 267 ? 9.049 9.729 10.531 1.00 90.62 267 VAL A C 1
ATOM 2122 O O . VAL A 1 267 ? 9.540 10.797 10.903 1.00 90.62 267 VAL A O 1
ATOM 2125 N N . GLY A 1 268 ? 9.077 9.317 9.258 1.00 83.81 268 GLY A N 1
ATOM 2126 C CA . GLY A 1 268 ? 9.762 10.017 8.169 1.00 83.81 268 GLY A CA 1
ATOM 2127 C C . GLY A 1 268 ? 9.246 11.437 7.915 1.00 83.81 268 GLY A C 1
ATOM 2128 O O . GLY A 1 268 ? 8.053 11.709 8.017 1.00 83.81 268 GLY A O 1
ATOM 2129 N N . GLN A 1 269 ? 10.156 12.355 7.576 1.00 88.88 269 GLN A N 1
ATOM 2130 C CA . GLN A 1 269 ? 9.807 13.704 7.129 1.00 88.88 269 GLN A CA 1
ATOM 2131 C C . GLN A 1 269 ? 9.680 13.726 5.605 1.00 88.88 269 GLN A C 1
ATOM 2133 O O . GLN A 1 269 ? 10.611 13.327 4.904 1.00 88.88 269 GLN A O 1
ATOM 2138 N N . PHE A 1 270 ? 8.547 14.211 5.096 1.00 91.50 270 PHE A N 1
ATOM 2139 C CA . PHE A 1 270 ? 8.353 14.425 3.662 1.00 91.50 270 PHE A CA 1
ATOM 2140 C C . PHE A 1 270 ? 9.340 15.466 3.123 1.00 91.50 270 PHE A C 1
ATOM 2142 O O . PHE A 1 270 ? 9.693 16.430 3.809 1.00 91.50 270 PHE A O 1
ATOM 2149 N N . LYS A 1 271 ? 9.784 15.282 1.877 1.00 88.38 271 LYS A N 1
ATOM 2150 C CA . LYS A 1 271 ? 10.677 16.241 1.222 1.00 88.38 271 LYS A CA 1
ATOM 2151 C C . LYS A 1 271 ? 9.907 17.520 0.893 1.00 88.38 271 LYS A C 1
ATOM 2153 O O . LYS A 1 271 ? 8.757 17.463 0.479 1.00 88.38 271 LYS A O 1
ATOM 2158 N N . ARG A 1 272 ? 10.560 18.678 1.037 1.00 87.25 272 ARG A N 1
ATOM 2159 C CA . ARG A 1 272 ? 9.923 20.003 0.877 1.00 87.25 272 ARG A CA 1
ATOM 2160 C C . ARG A 1 272 ? 9.327 20.250 -0.511 1.00 87.25 272 ARG A C 1
ATOM 2162 O O . ARG A 1 272 ? 8.405 21.038 -0.631 1.00 87.25 272 ARG A O 1
ATOM 2169 N N . TYR A 1 273 ? 9.879 19.606 -1.535 1.00 87.75 273 TYR A N 1
ATOM 2170 C CA . TYR A 1 273 ? 9.445 19.748 -2.925 1.00 87.75 273 TYR A CA 1
ATOM 2171 C C . TYR A 1 273 ? 8.344 18.755 -3.330 1.00 87.75 273 TYR A C 1
ATOM 2173 O O . TYR A 1 273 ? 7.966 18.722 -4.496 1.00 87.75 273 TYR A O 1
ATOM 2181 N N . TRP A 1 274 ? 7.870 17.918 -2.402 1.00 92.94 274 TRP A N 1
ATOM 2182 C CA . TRP A 1 274 ? 6.736 17.022 -2.630 1.00 92.94 274 TRP A CA 1
ATOM 2183 C C . TRP A 1 274 ? 5.404 17.712 -2.346 1.00 92.94 274 TRP A C 1
ATOM 2185 O O . TRP A 1 274 ? 5.356 18.746 -1.678 1.00 92.94 274 TRP A O 1
ATOM 2195 N N . GLN A 1 275 ? 4.307 17.086 -2.769 1.00 93.25 275 GLN A N 1
ATOM 2196 C CA . GLN A 1 275 ? 2.955 17.447 -2.343 1.00 93.25 275 GLN A CA 1
ATOM 2197 C C . GLN A 1 275 ? 2.704 16.971 -0.913 1.00 93.25 275 GLN A C 1
ATOM 2199 O O . GLN A 1 275 ? 1.979 16.011 -0.655 1.00 93.25 275 GLN A O 1
ATOM 2204 N N . VAL A 1 276 ? 3.360 17.641 0.033 1.00 93.38 276 VAL A N 1
ATOM 2205 C CA . VAL A 1 276 ? 3.390 17.259 1.448 1.00 93.38 276 VAL A CA 1
ATOM 2206 C C . VAL A 1 276 ? 1.984 17.121 2.027 1.00 93.38 276 VAL A C 1
ATOM 2208 O O . VAL A 1 276 ? 1.732 16.154 2.741 1.00 93.38 276 VAL A O 1
ATOM 2211 N N . ASP A 1 277 ? 1.072 18.038 1.712 1.00 94.62 277 ASP A N 1
ATOM 2212 C CA . ASP A 1 277 ? -0.283 18.018 2.275 1.00 94.62 277 ASP A CA 1
ATOM 2213 C C . ASP A 1 277 ? -1.124 16.875 1.700 1.00 94.62 277 ASP A C 1
ATOM 2215 O O . ASP A 1 277 ? -1.843 16.208 2.434 1.00 94.62 277 ASP A O 1
ATOM 2219 N N . MET A 1 278 ? -0.954 16.552 0.413 1.00 96.31 278 MET A N 1
ATOM 2220 C CA . MET A 1 278 ? -1.575 15.367 -0.189 1.00 96.31 278 MET A CA 1
ATOM 2221 C C . MET A 1 278 ? -1.133 14.085 0.521 1.00 96.31 278 MET A C 1
ATOM 2223 O O . MET A 1 278 ? -1.971 13.249 0.857 1.00 96.31 278 MET A O 1
ATOM 2227 N N . TRP A 1 279 ? 0.172 13.925 0.756 1.00 96.75 279 TRP A N 1
ATOM 2228 C CA . TRP A 1 279 ? 0.681 12.736 1.433 1.00 96.75 279 TRP A CA 1
ATOM 2229 C C . TRP A 1 279 ? 0.269 12.684 2.895 1.00 96.75 279 TRP A C 1
ATOM 2231 O O . TRP A 1 279 ? -0.151 11.627 3.352 1.00 96.75 279 TRP A O 1
ATOM 2241 N N . LYS A 1 280 ? 0.368 13.799 3.628 1.00 94.38 280 LYS A N 1
ATOM 2242 C CA . LYS A 1 280 ? -0.091 13.865 5.018 1.00 94.38 280 LYS A CA 1
ATOM 2243 C C . LYS A 1 280 ? -1.534 13.407 5.119 1.00 94.38 280 LYS A C 1
ATOM 2245 O O . LYS A 1 280 ? -1.772 12.477 5.869 1.00 94.38 280 LYS A O 1
ATOM 2250 N N . ASP A 1 281 ? -2.433 13.969 4.319 1.00 94.94 281 ASP A N 1
ATOM 2251 C CA . ASP A 1 281 ? -3.854 13.634 4.377 1.00 94.94 281 ASP A CA 1
ATOM 2252 C C . ASP A 1 281 ? -4.123 12.167 4.005 1.00 94.94 281 ASP A C 1
ATOM 2254 O O . ASP A 1 281 ? -4.957 11.516 4.628 1.00 94.94 281 ASP A O 1
ATOM 2258 N N . LEU A 1 282 ? -3.393 11.615 3.027 1.00 97.44 282 LEU A N 1
ATOM 2259 C CA . LEU A 1 282 ? -3.508 10.200 2.660 1.00 97.44 282 LEU A CA 1
ATOM 2260 C C . LEU A 1 282 ? -3.051 9.277 3.797 1.00 97.44 282 LEU A C 1
ATOM 2262 O O . LEU A 1 282 ? -3.765 8.342 4.150 1.00 97.44 282 LEU A O 1
ATOM 2266 N N . PHE A 1 283 ? -1.870 9.520 4.375 1.00 96.62 283 PHE A N 1
ATOM 2267 C CA . PHE A 1 283 ? -1.373 8.716 5.495 1.00 96.62 283 PHE A CA 1
ATOM 2268 C C . PHE A 1 283 ? -2.234 8.909 6.749 1.00 96.62 283 PHE A C 1
ATOM 2270 O O . PHE A 1 283 ? -2.475 7.950 7.469 1.00 96.62 283 PHE A O 1
ATOM 2277 N N . ASP A 1 284 ? -2.713 10.121 7.009 1.00 95.12 284 ASP A N 1
ATOM 2278 C CA . ASP A 1 284 ? -3.599 10.458 8.124 1.00 95.12 284 ASP A CA 1
ATOM 2279 C C . ASP A 1 284 ? -4.893 9.638 8.060 1.00 95.12 284 ASP A C 1
ATOM 2281 O O . ASP A 1 284 ? -5.163 8.856 8.976 1.00 95.12 284 ASP A O 1
ATOM 2285 N N . ALA A 1 285 ? -5.594 9.705 6.922 1.00 96.69 285 ALA A N 1
ATOM 2286 C CA . ALA A 1 285 ? -6.856 9.008 6.694 1.00 96.69 285 ALA A CA 1
ATOM 2287 C C . ALA A 1 285 ? -6.738 7.482 6.832 1.00 96.69 285 ALA A C 1
ATOM 2289 O O . ALA A 1 285 ? -7.643 6.841 7.363 1.00 96.69 285 ALA A O 1
ATOM 2290 N N . LEU A 1 286 ? -5.634 6.897 6.357 1.00 97.31 286 LEU A N 1
ATOM 2291 C CA . LEU A 1 286 ? -5.441 5.444 6.347 1.00 97.31 286 LEU A CA 1
ATOM 2292 C C . LEU A 1 286 ? -4.828 4.891 7.643 1.00 97.31 286 LEU A C 1
ATOM 2294 O O . LEU A 1 286 ? -5.067 3.734 7.975 1.00 97.31 286 LEU A O 1
ATOM 2298 N N . LEU A 1 287 ? -4.050 5.684 8.388 1.00 96.19 287 LEU A N 1
ATOM 2299 C CA . LEU A 1 287 ? -3.460 5.256 9.665 1.00 96.19 287 LEU A CA 1
ATOM 2300 C C . LEU A 1 287 ? -4.393 5.486 10.864 1.00 96.19 287 LEU A C 1
ATOM 2302 O O . LEU A 1 287 ? -4.175 4.892 11.918 1.00 96.19 287 LEU A O 1
ATOM 2306 N N . ASN A 1 288 ? -5.405 6.348 10.734 1.00 95.44 288 ASN A N 1
ATOM 2307 C CA . ASN A 1 288 ? -6.253 6.786 11.850 1.00 95.44 288 ASN A CA 1
ATOM 2308 C C . ASN A 1 288 ? -7.730 6.457 11.609 1.00 95.44 288 ASN A C 1
ATOM 2310 O O . ASN A 1 288 ? -8.623 7.269 11.852 1.00 95.44 288 ASN A O 1
ATOM 2314 N N . VAL A 1 289 ? -7.985 5.234 11.145 1.00 95.50 289 VAL A N 1
ATOM 2315 C CA . VAL A 1 289 ? -9.339 4.719 10.928 1.00 95.50 289 VAL A CA 1
ATOM 2316 C C . VAL A 1 289 ? -10.051 4.527 12.272 1.00 95.50 289 VAL A C 1
ATOM 2318 O O . VAL A 1 289 ? -9.559 3.839 13.174 1.00 95.50 289 VAL A O 1
ATOM 2321 N N . LYS A 1 290 ? -11.235 5.135 12.411 1.00 91.44 290 LYS A N 1
ATOM 2322 C CA . LYS A 1 290 ? -11.991 5.159 13.675 1.00 91.44 290 LYS A CA 1
ATOM 2323 C C . LYS A 1 290 ? -12.456 3.768 14.106 1.00 91.44 290 LYS A C 1
ATOM 2325 O O . LYS A 1 290 ? -12.274 3.386 15.261 1.00 91.44 290 LYS A O 1
ATOM 2330 N N . SER A 1 291 ? -13.046 3.013 13.182 1.00 93.56 291 SER A N 1
ATOM 2331 C CA . SER A 1 291 ? -13.676 1.716 13.449 1.00 93.56 291 SER A CA 1
ATOM 2332 C C . SER A 1 291 ? -13.732 0.859 12.179 1.00 93.56 291 SER A C 1
ATOM 2334 O O . SER A 1 291 ? -13.514 1.363 11.079 1.00 93.56 291 SER A O 1
ATOM 2336 N N . CYS A 1 292 ? -14.032 -0.441 12.302 1.00 93.62 292 CYS A N 1
ATOM 2337 C CA . CYS A 1 292 ? -14.210 -1.321 11.136 1.00 93.62 292 CYS A CA 1
ATOM 2338 C C . CYS A 1 292 ? -15.351 -0.864 10.211 1.00 93.62 292 CYS A C 1
ATOM 2340 O O . CYS A 1 292 ? -15.244 -1.039 9.002 1.00 93.62 292 CYS A O 1
ATOM 2342 N N . SER A 1 293 ? -16.381 -0.211 10.754 1.00 91.94 293 SER A N 1
ATOM 2343 C CA . SER A 1 293 ? -17.525 0.326 10.009 1.00 91.94 293 SER A CA 1
ATOM 2344 C C . SER A 1 293 ? -17.287 1.703 9.377 1.00 91.94 293 SER A C 1
ATOM 2346 O O . SER A 1 293 ? -18.002 2.075 8.454 1.00 91.94 293 SER A O 1
ATOM 2348 N N . GLU A 1 294 ? -16.301 2.470 9.848 1.00 92.44 294 GLU A N 1
ATOM 2349 C CA . GLU A 1 294 ? -16.020 3.834 9.374 1.00 92.44 294 GLU A CA 1
ATOM 2350 C C . GLU A 1 294 ? -14.706 3.882 8.581 1.00 92.44 294 GLU A C 1
ATOM 2352 O O . GLU A 1 294 ? -13.739 4.535 8.984 1.00 92.44 294 GLU A O 1
ATOM 2357 N N . GLN A 1 295 ? -14.656 3.162 7.455 1.00 93.69 295 GLN A N 1
ATOM 2358 C CA . GLN A 1 295 ? -13.493 3.177 6.563 1.00 93.69 295 GLN A CA 1
ATOM 2359 C C . GLN A 1 295 ? -13.410 4.488 5.758 1.00 93.69 295 GLN A C 1
ATOM 2361 O O . GLN A 1 295 ? -14.440 5.019 5.333 1.00 93.69 295 GLN A O 1
ATOM 2366 N N . PRO A 1 296 ? -12.198 5.004 5.485 1.00 95.06 296 PRO A N 1
ATOM 2367 C C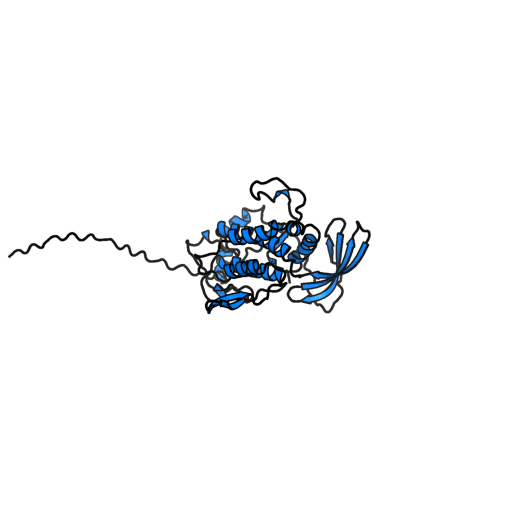A . PRO A 1 296 ? -12.012 6.121 4.566 1.00 95.06 296 PRO A CA 1
ATOM 2368 C C . PRO A 1 296 ? -12.387 5.729 3.126 1.00 95.06 296 PRO A C 1
ATOM 2370 O O . PRO A 1 296 ? -12.191 4.590 2.702 1.00 95.06 296 PRO A O 1
ATOM 2373 N N . SER A 1 297 ? -12.877 6.694 2.341 1.00 96.12 297 SER A N 1
ATOM 2374 C CA . SER A 1 297 ? -13.195 6.476 0.923 1.00 96.12 297 SER A CA 1
ATOM 2375 C C . SER A 1 297 ? -11.914 6.324 0.094 1.00 96.12 297 SER A C 1
ATOM 2377 O O . SER A 1 297 ? -11.262 7.310 -0.261 1.00 96.12 297 SER A O 1
ATOM 2379 N N . LEU A 1 298 ? -11.558 5.081 -0.251 1.00 95.25 298 LEU A N 1
ATOM 2380 C CA . LEU A 1 298 ? -10.442 4.800 -1.163 1.00 95.25 298 LEU A CA 1
ATOM 2381 C C . LEU A 1 298 ? -10.606 5.479 -2.537 1.00 95.25 298 LEU A C 1
ATOM 2383 O O . LEU A 1 298 ? -9.629 6.077 -2.997 1.00 95.25 298 LEU A O 1
ATOM 2387 N N . PRO A 1 299 ? -11.810 5.518 -3.154 1.00 92.50 299 PRO A N 1
ATOM 2388 C CA . PRO A 1 299 ? -12.015 6.264 -4.393 1.00 92.50 299 PRO A CA 1
ATOM 2389 C C . PRO A 1 299 ? -11.686 7.756 -4.276 1.00 92.50 299 PRO A C 1
ATOM 2391 O O . PRO A 1 299 ? -11.165 8.338 -5.225 1.00 92.50 299 PRO A O 1
ATOM 2394 N N . ASP A 1 300 ? -11.966 8.392 -3.136 1.00 96.00 300 ASP A N 1
ATOM 2395 C CA . ASP A 1 300 ? -11.687 9.821 -2.936 1.00 96.00 300 ASP A CA 1
ATOM 2396 C C . ASP A 1 300 ? -10.181 10.070 -2.803 1.00 96.00 300 ASP A C 1
ATOM 2398 O O . ASP A 1 300 ? -9.637 10.979 -3.440 1.00 96.00 300 ASP A O 1
ATOM 2402 N N . LEU A 1 301 ? -9.490 9.220 -2.034 1.00 97.06 301 LEU A N 1
ATOM 2403 C CA . LEU A 1 301 ? -8.031 9.242 -1.908 1.00 97.06 301 LEU A CA 1
ATOM 2404 C C . LEU A 1 301 ? -7.357 9.013 -3.265 1.00 97.06 301 LEU A C 1
ATOM 2406 O O . LEU A 1 301 ? -6.437 9.744 -3.636 1.00 97.06 301 LEU A O 1
ATOM 2410 N N . ARG A 1 302 ? -7.857 8.052 -4.048 1.00 94.69 302 ARG A N 1
ATOM 2411 C CA . ARG A 1 302 ? -7.375 7.787 -5.402 1.00 94.69 302 ARG A CA 1
ATOM 2412 C C . ARG A 1 302 ? -7.608 8.970 -6.336 1.00 94.69 302 ARG A C 1
ATOM 2414 O O . ARG A 1 302 ? -6.672 9.364 -7.027 1.00 94.69 302 ARG A O 1
ATOM 2421 N N . ARG A 1 303 ? -8.803 9.575 -6.345 1.00 91.50 303 ARG A N 1
ATOM 2422 C CA . ARG A 1 303 ? -9.082 10.770 -7.167 1.00 91.50 303 ARG A CA 1
ATOM 2423 C C . ARG A 1 303 ? -8.137 11.920 -6.834 1.00 91.50 303 ARG A C 1
ATOM 2425 O O . ARG A 1 303 ? -7.726 12.656 -7.724 1.00 91.50 303 ARG A O 1
ATOM 2432 N N . ARG A 1 304 ? -7.737 12.065 -5.569 1.00 94.94 304 ARG A N 1
ATOM 2433 C CA . ARG A 1 304 ? -6.751 13.074 -5.164 1.00 94.94 304 ARG A CA 1
ATOM 2434 C C . ARG A 1 304 ? -5.372 12.825 -5.784 1.00 94.94 304 ARG A C 1
ATOM 2436 O O . ARG A 1 304 ? -4.749 13.768 -6.270 1.00 94.94 304 ARG A O 1
ATOM 2443 N N . LEU A 1 305 ? -4.928 11.569 -5.817 1.00 92.50 305 LEU A N 1
ATOM 2444 C CA . LEU A 1 305 ? -3.705 11.162 -6.514 1.00 92.50 305 LEU A CA 1
ATOM 2445 C C . LEU A 1 305 ? -3.812 11.359 -8.039 1.00 92.50 305 LEU A C 1
ATOM 2447 O O . LEU A 1 305 ? -2.877 11.857 -8.666 1.00 92.50 305 LEU A O 1
ATOM 2451 N N . GLU A 1 306 ? -4.956 11.019 -8.638 1.00 86.81 306 GLU A N 1
ATOM 2452 C CA . GLU A 1 306 ? -5.228 11.236 -10.068 1.00 86.81 306 GLU A CA 1
ATOM 2453 C C . GLU A 1 306 ? -5.165 12.732 -10.417 1.00 86.81 306 GLU A C 1
ATOM 2455 O O . GLU A 1 306 ? -4.458 13.120 -11.347 1.00 86.81 306 GLU A O 1
ATOM 2460 N N . ASN A 1 307 ? -5.798 13.594 -9.616 1.00 89.31 307 ASN A N 1
ATOM 2461 C CA . ASN A 1 307 ? -5.759 15.047 -9.794 1.00 89.31 307 ASN A CA 1
ATOM 2462 C C . ASN A 1 307 ? -4.329 15.604 -9.741 1.00 89.31 307 ASN A C 1
ATOM 2464 O O . ASN A 1 307 ? -3.982 16.481 -10.532 1.00 89.31 307 ASN A O 1
ATOM 2468 N N . TYR A 1 308 ? -3.470 15.081 -8.860 1.00 90.19 308 TYR A N 1
ATOM 2469 C CA . TYR A 1 308 ? -2.060 15.473 -8.823 1.00 90.19 308 TYR A CA 1
ATOM 2470 C C . TYR A 1 308 ? -1.339 15.200 -10.150 1.00 90.19 308 TYR A C 1
ATOM 2472 O O . TYR A 1 308 ? -0.594 16.068 -10.619 1.00 90.19 308 TYR A O 1
ATOM 2480 N N . LEU A 1 309 ? -1.569 14.033 -10.762 1.00 82.81 309 LEU A N 1
ATOM 2481 C CA . LEU A 1 309 ? -0.974 13.687 -12.056 1.00 82.81 309 LEU A CA 1
ATOM 2482 C C . LEU A 1 309 ? -1.554 14.534 -13.190 1.00 82.81 309 LEU A C 1
ATOM 2484 O O . LEU A 1 309 ? -0.808 15.009 -14.043 1.00 82.81 309 LEU A O 1
ATOM 2488 N N . LEU A 1 310 ? -2.871 14.743 -13.191 1.00 82.38 310 LEU A N 1
ATOM 2489 C CA . LEU A 1 310 ? -3.571 15.452 -14.262 1.00 82.38 310 LEU A CA 1
ATOM 2490 C C . LEU A 1 310 ? -3.339 16.968 -14.229 1.00 82.38 310 LEU A C 1
ATOM 2492 O O . LEU A 1 310 ? -3.356 17.601 -15.281 1.00 82.38 310 LEU A O 1
ATOM 2496 N N . SER A 1 311 ? -3.055 17.543 -13.055 1.00 85.88 311 SER A N 1
ATOM 2497 C CA . SER A 1 311 ? -2.838 18.989 -12.881 1.00 85.88 311 SER A CA 1
ATOM 2498 C C . SER A 1 311 ? -1.612 19.559 -13.609 1.00 85.88 311 SER A C 1
ATOM 2500 O O . SER A 1 311 ? -1.505 20.773 -13.753 1.00 85.88 311 SER A O 1
ATOM 2502 N N . ASP A 1 312 ? -0.677 18.715 -14.054 1.00 80.12 312 ASP A N 1
ATOM 2503 C CA . ASP A 1 312 ? 0.589 19.147 -14.647 1.00 80.12 312 ASP A CA 1
ATOM 2504 C C . ASP A 1 312 ? 0.995 18.211 -15.793 1.00 80.12 312 ASP A C 1
ATOM 2506 O O . ASP A 1 312 ? 1.330 17.042 -15.582 1.00 80.12 312 ASP A O 1
ATOM 2510 N N . GLN A 1 313 ? 1.004 18.735 -17.022 1.00 72.00 313 GLN A N 1
ATOM 2511 C CA . GLN A 1 313 ? 1.391 17.971 -18.212 1.00 72.00 313 GLN A CA 1
ATOM 2512 C C . GLN A 1 313 ? 2.825 17.419 -18.126 1.00 72.00 313 GLN A C 1
ATOM 2514 O O . GLN A 1 313 ? 3.118 16.385 -18.721 1.00 72.00 313 GLN A O 1
ATOM 2519 N N . GLY A 1 314 ? 3.727 18.057 -17.372 1.00 70.69 314 GLY A N 1
ATOM 2520 C CA . GLY A 1 314 ? 5.081 17.558 -17.130 1.00 70.69 314 GLY A CA 1
ATOM 2521 C C . GLY A 1 314 ? 5.107 16.272 -16.300 1.00 70.69 314 GLY A C 1
ATOM 2522 O O . GLY A 1 314 ? 5.923 15.388 -16.560 1.00 70.69 314 GLY A O 1
ATOM 2523 N N . ARG A 1 315 ? 4.169 16.104 -15.360 1.00 75.62 315 ARG A N 1
ATOM 2524 C CA . ARG A 1 315 ? 4.028 14.871 -14.556 1.00 75.62 315 ARG A CA 1
ATOM 2525 C C . ARG A 1 315 ? 3.437 13.738 -15.375 1.00 75.62 315 ARG A C 1
ATOM 2527 O O . ARG A 1 315 ? 3.823 12.586 -15.206 1.00 75.62 315 ARG A O 1
ATOM 2534 N N . GLN A 1 316 ? 2.578 14.079 -16.329 1.00 63.19 316 GLN A N 1
ATOM 2535 C CA . GLN A 1 316 ? 2.067 13.122 -17.304 1.00 63.19 316 GLN A CA 1
ATOM 2536 C C . GLN A 1 316 ? 3.168 12.625 -18.251 1.00 63.19 316 GLN A C 1
ATOM 2538 O O . GLN A 1 316 ? 3.051 11.512 -18.752 1.00 63.19 316 GLN A O 1
ATOM 2543 N N . LYS A 1 317 ? 4.239 13.411 -18.464 1.00 52.94 317 LYS A N 1
ATOM 2544 C CA . LYS A 1 317 ? 5.404 13.103 -19.317 1.00 52.94 317 LYS A CA 1
ATOM 2545 C C . LYS A 1 317 ? 6.523 12.313 -18.627 1.00 52.94 317 LYS A C 1
ATOM 2547 O O . LYS A 1 317 ? 7.559 12.099 -19.251 1.00 52.94 317 LYS A O 1
ATOM 2552 N N . VAL A 1 318 ? 6.352 11.840 -17.386 1.00 52.69 318 VAL A N 1
ATOM 2553 C CA . VAL A 1 318 ? 7.259 10.845 -16.770 1.00 52.69 318 VAL A CA 1
ATOM 2554 C C . VAL A 1 318 ? 7.057 9.500 -17.489 1.00 52.69 318 VAL A C 1
ATOM 2556 O O . VAL A 1 318 ? 6.487 8.556 -16.957 1.00 52.69 318 VAL A O 1
ATOM 2559 N N . ARG A 1 319 ? 7.444 9.446 -18.766 1.00 53.66 319 ARG A N 1
ATOM 2560 C CA . ARG A 1 319 ? 7.175 8.370 -19.722 1.00 53.66 319 ARG A CA 1
ATOM 2561 C C . ARG A 1 319 ? 8.490 7.952 -20.371 1.00 53.66 319 ARG A C 1
ATOM 2563 O O . ARG A 1 319 ? 9.247 8.801 -20.826 1.00 53.66 319 ARG A O 1
ATOM 2570 N N . SER A 1 320 ? 8.720 6.639 -20.406 1.00 42.84 320 SER A N 1
ATOM 2571 C CA . SER A 1 320 ? 9.824 5.899 -21.046 1.00 42.84 320 SER A CA 1
ATOM 2572 C C . SER A 1 320 ? 11.076 5.552 -20.198 1.00 42.84 320 SER A C 1
ATOM 2574 O O . SER A 1 320 ? 11.194 4.381 -19.830 1.00 42.84 320 SER A O 1
ATOM 2576 N N . PRO A 1 321 ? 11.993 6.449 -19.768 1.00 39.44 321 PRO A N 1
ATOM 2577 C CA . PRO A 1 321 ? 13.266 5.977 -19.191 1.00 39.44 321 PRO A CA 1
ATOM 2578 C C . PRO A 1 321 ? 13.154 5.461 -17.748 1.00 39.44 321 PRO A C 1
ATOM 2580 O O . PRO A 1 321 ? 13.869 4.546 -17.343 1.00 39.44 321 PRO A O 1
ATOM 2583 N N . LEU A 1 322 ? 12.259 6.055 -16.949 1.00 39.84 322 LEU A N 1
ATOM 2584 C CA . LEU A 1 322 ? 12.142 5.771 -15.513 1.00 39.84 322 LEU A CA 1
ATOM 2585 C C . LEU A 1 322 ? 11.296 4.528 -15.212 1.00 39.84 322 LEU A C 1
ATOM 2587 O O . LEU A 1 322 ? 11.532 3.875 -14.200 1.00 39.84 322 LEU A O 1
ATOM 2591 N N . VAL A 1 323 ? 10.359 4.172 -16.095 1.00 43.00 323 VAL A N 1
ATOM 2592 C CA . VAL A 1 323 ? 9.556 2.943 -15.982 1.00 43.00 323 VAL A CA 1
ATOM 2593 C C . VAL A 1 323 ? 10.424 1.714 -16.239 1.00 43.00 323 VAL A C 1
ATOM 2595 O O . VAL A 1 323 ? 10.354 0.742 -15.494 1.00 43.00 323 VAL A O 1
ATOM 2598 N N . ASN A 1 324 ? 11.325 1.798 -17.215 1.00 39.47 324 ASN A N 1
ATOM 2599 C CA . ASN A 1 324 ? 12.269 0.733 -17.526 1.00 39.47 324 ASN A CA 1
ATOM 2600 C C . ASN A 1 324 ? 13.235 0.445 -16.365 1.00 39.47 324 ASN A C 1
ATOM 2602 O O . ASN A 1 324 ? 13.494 -0.715 -16.053 1.00 39.47 324 ASN A O 1
ATOM 2606 N N . VAL A 1 325 ? 13.676 1.480 -15.640 1.00 40.78 325 VAL A N 1
ATOM 2607 C CA . VAL A 1 325 ? 14.478 1.313 -14.416 1.00 40.78 325 VAL A CA 1
ATOM 2608 C C . VAL A 1 325 ? 13.612 0.879 -13.221 1.00 40.78 325 VAL A C 1
ATOM 2610 O O . VAL A 1 325 ? 14.044 0.035 -12.444 1.00 40.78 325 VAL A O 1
ATOM 2613 N N . ALA A 1 326 ? 12.378 1.376 -13.081 1.00 39.06 326 ALA A N 1
ATOM 2614 C CA . ALA A 1 326 ? 11.447 0.967 -12.020 1.00 39.06 326 ALA A CA 1
ATOM 2615 C C . ALA A 1 326 ? 10.995 -0.502 -12.135 1.00 39.06 326 ALA A C 1
ATOM 2617 O O . ALA A 1 326 ? 10.847 -1.168 -11.109 1.00 39.06 326 ALA A O 1
ATOM 2618 N N . SER A 1 327 ? 10.873 -1.027 -13.360 1.00 39.81 327 SER A N 1
ATOM 2619 C CA . SER A 1 327 ? 10.570 -2.439 -13.636 1.00 39.81 327 SER A CA 1
ATOM 2620 C C . SER A 1 327 ? 11.643 -3.392 -13.100 1.00 39.81 327 SER A C 1
ATOM 2622 O O . SER A 1 327 ? 11.321 -4.463 -12.584 1.00 39.81 327 SER A O 1
ATOM 2624 N N . LEU A 1 328 ? 12.915 -2.967 -13.112 1.00 40.75 328 LEU A N 1
ATOM 2625 C CA . LEU A 1 328 ? 14.014 -3.695 -12.472 1.00 40.75 328 LEU A CA 1
ATOM 2626 C C . LEU A 1 328 ? 13.935 -3.647 -10.945 1.00 40.75 328 LEU A C 1
ATOM 2628 O O . LEU A 1 328 ? 14.345 -4.591 -10.273 1.00 40.75 328 LEU A O 1
ATOM 2632 N N . LEU A 1 329 ? 13.467 -2.526 -10.396 1.00 43.22 329 LEU A N 1
ATOM 2633 C CA . LEU A 1 329 ? 13.528 -2.230 -8.967 1.00 43.22 329 LEU A CA 1
ATOM 2634 C C . LEU A 1 329 ? 12.471 -2.992 -8.161 1.00 43.22 329 LEU A C 1
ATOM 2636 O O . LEU A 1 329 ? 12.783 -3.445 -7.062 1.00 43.22 329 LEU A O 1
ATOM 2640 N N . LEU A 1 330 ? 11.266 -3.175 -8.708 1.00 39.50 330 LEU A N 1
ATOM 2641 C CA . LEU A 1 330 ? 10.189 -3.934 -8.056 1.00 39.50 330 LEU A CA 1
ATOM 2642 C C . LEU A 1 330 ? 10.342 -5.446 -8.245 1.00 39.50 330 LEU A C 1
ATOM 2644 O O . LEU A 1 330 ? 10.225 -6.194 -7.282 1.00 39.50 330 LEU A O 1
ATOM 2648 N N . THR A 1 331 ? 10.713 -5.891 -9.446 1.00 36.78 331 THR A N 1
ATOM 2649 C CA . THR A 1 331 ? 10.821 -7.326 -9.759 1.00 36.78 331 THR A CA 1
ATOM 2650 C C . THR A 1 331 ? 12.039 -7.993 -9.104 1.00 36.78 331 THR A C 1
ATOM 2652 O O . THR A 1 331 ? 12.008 -9.190 -8.832 1.00 36.78 331 THR A O 1
ATOM 2655 N N . TYR A 1 332 ? 13.118 -7.240 -8.837 1.00 36.56 332 TYR A N 1
AT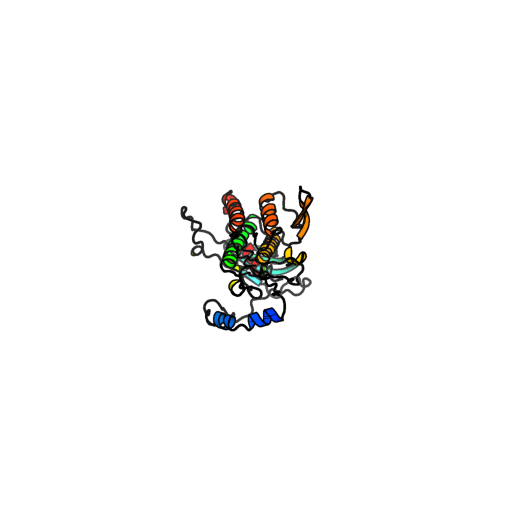OM 2656 C CA . TYR A 1 332 ? 14.399 -7.817 -8.393 1.00 36.56 332 TYR A CA 1
ATOM 2657 C C . TYR A 1 332 ? 15.069 -7.119 -7.202 1.00 36.56 332 TYR A C 1
ATOM 2659 O O . TYR A 1 332 ? 16.025 -7.660 -6.649 1.00 36.56 332 TYR A O 1
ATOM 2667 N N . GLY A 1 333 ? 14.608 -5.928 -6.804 1.00 35.47 333 GLY A N 1
ATOM 2668 C CA . GLY A 1 333 ? 15.204 -5.147 -5.713 1.00 35.47 333 GLY A CA 1
ATOM 2669 C C . GLY A 1 333 ? 14.510 -5.289 -4.359 1.00 35.47 333 GLY A C 1
ATOM 2670 O O . GLY A 1 333 ? 15.085 -4.867 -3.359 1.00 35.47 333 GLY A O 1
ATOM 2671 N N . LEU A 1 334 ? 13.302 -5.859 -4.323 1.00 34.38 334 LEU A N 1
ATOM 2672 C CA . LEU A 1 334 ? 12.521 -6.005 -3.092 1.00 34.38 334 LEU A CA 1
ATOM 2673 C C . LEU A 1 334 ? 12.479 -7.437 -2.553 1.00 34.38 334 LEU A C 1
ATOM 2675 O O . LEU A 1 334 ? 12.338 -7.568 -1.351 1.00 34.38 334 LEU A O 1
ATOM 2679 N N . LEU A 1 335 ? 12.763 -8.456 -3.383 1.00 29.27 335 LEU A N 1
ATOM 2680 C CA . LEU A 1 335 ? 12.942 -9.873 -2.999 1.00 29.27 335 LEU A CA 1
ATOM 2681 C C . LEU A 1 335 ? 14.236 -10.136 -2.184 1.00 29.27 335 LEU A C 1
ATOM 2683 O O . LEU A 1 335 ? 15.009 -11.047 -2.501 1.00 29.27 335 LEU A O 1
ATOM 2687 N N . GLY A 1 336 ? 14.505 -9.296 -1.185 1.00 27.95 336 GLY A N 1
ATOM 2688 C CA . GLY A 1 336 ? 15.652 -9.372 -0.277 1.00 27.95 336 GLY A CA 1
ATOM 2689 C C . GLY A 1 336 ? 15.382 -10.225 0.947 1.00 27.95 336 GLY A C 1
ATOM 2690 O O . GLY A 1 336 ? 14.419 -9.899 1.672 1.00 27.95 336 GLY A O 1
#

Solvent-accessible surface area (backbone atoms only — not comparable to full-atom values): 20225 Å² total; per-residue (Å²): 145,81,89,81,82,84,88,78,90,76,82,82,77,80,80,77,76,76,74,76,76,74,64,58,75,44,49,76,76,41,67,70,51,44,53,54,59,68,70,30,66,67,52,55,51,50,60,70,72,32,73,90,76,62,80,82,70,96,60,82,77,88,74,76,89,85,79,57,76,86,51,50,59,48,96,60,65,49,76,44,75,73,49,98,46,34,35,39,28,38,42,20,40,74,42,77,56,102,41,26,40,29,24,34,25,42,38,37,32,59,86,74,73,42,76,47,80,43,81,43,68,32,32,62,46,39,59,65,66,56,39,43,56,51,48,42,55,50,48,54,52,51,52,52,33,53,73,70,36,34,44,50,62,55,56,41,60,65,30,38,42,67,40,86,36,59,70,85,72,68,71,72,76,76,91,67,86,87,80,89,77,89,63,74,70,41,41,80,44,82,50,71,64,90,55,42,43,68,50,79,84,48,65,91,79,55,36,29,40,69,64,80,86,44,84,78,73,48,32,66,34,39,76,67,74,37,66,36,54,71,52,51,41,47,32,24,47,51,33,32,53,33,26,34,57,66,36,41,82,48,50,76,41,82,42,65,47,100,86,65,46,82,39,50,42,67,71,74,79,75,58,88,90,50,68,48,67,63,50,49,53,52,51,39,50,47,52,57,57,83,46,76,90,52,67,68,62,61,69,60,58,35,49,54,47,49,48,62,41,69,75,35,73,72,59,64,57,78,64,68,73,65,41,58,55,46,52,51,28,44,68,66,26,49,82,117

Radius of gyration: 25.86 Å; Cα contacts (8 Å, |Δi|>4): 450; chains: 1; bounding box: 102×49×79 Å

Secondary structure (DSSP, 8-state):
------------------------EE-TTSHHHHHHHHT-HHHHHHHHH-TTT----SSPPPPP--S-TT--S-SS-EEEESSSSEEEEEEEEEEEETTEEEEEEEEEETTTTEEEEEEEEESPPPPHHHHHHHHHHHHHHHHHHHHTTEE-S---GGGEEEE---GGG---SSSS----S-----EEEE---TT-EEGGGS-TT-EE----S-GGG--HHHHTT--BSTHHHHHHHHHHHHHHHHSS---EEEEE-TTS-EEEEESSPPPTTS-HHHHHHHHHHHH----TTS---HHHHHHHHHHHHHT-HHHHT--SHHHHHHHHHHHHHS--

Nearest PDB structures (foldseek):
  6jkm-assembly1_A  TM=6.152E-01  e=1.805E-17  Drosophila melanogaster
  4qpm-assembly2_B  TM=5.680E-01  e=6.225E-18  Homo sapiens
  6f7b-assembly1_A  TM=5.583E-01  e=2.526E-17  Homo sapiens
  4qpm-assembly1_A  TM=6.051E-01  e=9.694E-17  Homo sapiens
  4r8q-assembly1_A  TM=5.381E-01  e=4.424E-17  Homo sapiens

pLDDT: mean 70.67, std 21.18, range [27.95, 97.44]